Protein 8HQV (pdb70)

Foldseek 3Di:
DFDKDFQDWDWDAFFQEWEADQPAQWMWTWHQQQKIWIANSNVRDTLDIDSRDRGGFNEWYDPVVVQWMWIFGQVQWIWIARSVPRDTPDIDRDGPGGWAYKDAQPPAQWIWIWFQVQWIWIFGVVVVRDTPDIAHDGDGGFQYKAAQNVDRLKIWTWGQSQWIFIPGPPDHYGPDIARRPQNRTWNEKEAQNDDPAQWMWTFFQSQWIWIARVVVSDTPDIAHDGDGGWQYWYQANPDQWIWTFFQSQWIWIAGNPVSHTDDIGNPPQGGWHYKYFNNVCVLRWIKTTGRTTITIMRRD/DDPDPPD

Organism: Saccharomyces cerevisiae (strain ATCC 204508 / S288c) (NCBI:txid559292)

Structure (mmCIF, N/CA/C/O backbone):
data_8HQV
#
_entry.id   8HQV
#
_cell.length_a   74.930
_cell.length_b   51.273
_cell.length_c   85.256
_cell.angle_alpha   90.00
_cell.angle_beta   101.61
_cell.angle_gamma   90.00
#
_symmetry.space_group_name_H-M   'C 1 2 1'
#
loop_
_entity.id
_entity.type
_entity.pdbx_description
1 polymer "Coatomer subunit beta'"
2 polymer 'HCoV-OC43 Spike KTSHxx sorting motif'
3 water water
#
loop_
_atom_site.group_PDB
_atom_site.id
_atom_site.type_symbol
_atom_site.label_atom_id
_atom_site.label_alt_id
_atom_site.label_comp_id
_atom_site.label_asym_id
_atom_site.label_entity_id
_atom_site.label_seq_id
_atom_site.pdbx_PDB_ins_code
_atom_site.Cartn_x
_atom_site.Cartn_y
_atom_site.Cartn_z
_atom_site.occupancy
_atom_site.B_iso_or_equiv
_atom_site.auth_seq_id
_atom_site.auth_comp_id
_atom_site.auth_asym_id
_atom_site.auth_atom_id
_atom_site.pdbx_PDB_model_num
ATOM 1 N N . LYS A 1 2 ? 11.457 20.812 18.575 1.00 54.33 2 LYS A N 1
ATOM 2 C CA . LYS A 1 2 ? 11.819 19.403 18.636 1.00 48.57 2 LYS A CA 1
ATOM 3 C C . LYS A 1 2 ? 10.773 18.554 17.920 1.00 52.36 2 LYS A C 1
ATOM 4 O O . LYS A 1 2 ? 11.032 18.044 16.831 1.00 54.39 2 LYS A O 1
ATOM 6 N N . LEU A 1 3 ? 9.589 18.423 18.518 1.00 51.85 3 LEU A N 1
ATOM 7 C CA . LEU A 1 3 ? 8.551 17.575 17.942 1.00 50.30 3 LEU A CA 1
ATOM 8 C C . LEU A 1 3 ? 8.096 18.132 16.599 1.00 47.79 3 LEU A C 1
ATOM 9 O O . LEU A 1 3 ? 7.529 19.228 16.528 1.00 48.71 3 LEU A O 1
ATOM 14 N N . ASP A 1 4 ? 8.343 17.364 15.531 1.00 43.13 4 ASP A N 1
ATOM 15 C CA . ASP A 1 4 ? 8.116 17.815 14.156 1.00 37.82 4 ASP A CA 1
ATOM 16 C C . ASP A 1 4 ? 7.813 16.544 13.355 1.00 38.55 4 ASP A C 1
ATOM 17 O O . ASP A 1 4 ? 8.682 15.942 12.728 1.00 39.22 4 ASP A O 1
ATOM 22 N N . ILE A 1 5 ? 6.558 16.115 13.406 1.00 38.43 5 ILE A N 1
ATOM 23 C CA . ILE A 1 5 ? 6.195 14.786 12.918 1.00 38.27 5 ILE A CA 1
ATOM 24 C C . ILE A 1 5 ? 6.042 14.810 11.403 1.00 38.58 5 ILE A C 1
ATOM 25 O O . ILE A 1 5 ? 5.310 15.639 10.852 1.00 38.89 5 ILE A O 1
ATOM 30 N N . LYS A 1 6 ? 6.697 13.869 10.726 1.00 38.36 6 LYS A N 1
ATOM 31 C CA . LYS A 1 6 ? 6.592 13.735 9.278 1.00 37.92 6 LYS A CA 1
ATOM 32 C C . LYS A 1 6 ? 6.251 12.296 8.909 1.00 35.52 6 LYS A C 1
ATOM 33 O O . LYS A 1 6 ? 6.742 11.350 9.531 1.00 35.52 6 LYS A O 1
ATOM 39 N N . LYS A 1 7 ? 5.418 12.134 7.877 1.00 32.73 7 LYS A N 1
ATOM 40 C CA . LYS A 1 7 ? 4.895 10.826 7.480 1.00 29.72 7 LYS A CA 1
ATOM 41 C C . LYS A 1 7 ? 5.882 10.197 6.477 1.00 29.74 7 LYS A C 1
ATOM 42 O O . LYS A 1 7 ? 5.862 10.504 5.283 1.00 30.74 7 LYS A O 1
ATOM 44 N N . THR A 1 8 ? 6.777 9.324 6.974 1.00 28.16 8 THR A N 1
ATOM 45 C CA . THR A 1 8 ? 7.842 8.731 6.155 1.00 26.67 8 THR A CA 1
ATOM 46 C C . THR A 1 8 ? 7.281 7.786 5.098 1.00 25.65 8 THR A C 1
ATOM 47 O O . THR A 1 8 ? 7.671 7.844 3.914 1.00 25.84 8 THR A O 1
ATOM 51 N N . PHE A 1 9 ? 6.392 6.880 5.506 1.00 24.24 9 PHE A N 1
ATOM 52 C CA . PHE A 1 9 ? 5.821 5.903 4.580 1.00 23.05 9 PHE A CA 1
ATOM 53 C C . PHE A 1 9 ? 4.588 5.330 5.242 1.00 22.68 9 PHE A C 1
ATOM 54 O O . PHE A 1 9 ? 4.697 4.779 6.341 1.00 22.41 9 PHE A O 1
ATOM 62 N N . SER A 1 10 ? 3.433 5.439 4.592 1.00 22.62 10 SER A N 1
ATOM 63 C CA . SER A 1 10 ? 2.261 4.695 5.024 1.00 22.67 10 SER A CA 1
ATOM 64 C C . SER A 1 10 ? 1.728 3.934 3.818 1.00 22.15 10 SER A C 1
ATOM 65 O O . SER A 1 10 ? 1.735 4.455 2.697 1.00 22.35 10 SER A O 1
ATOM 68 N N . ASN A 1 11 ? 1.291 2.701 4.045 1.00 21.65 11 ASN A N 1
ATOM 69 C CA . ASN A 1 11 ? 0.712 1.871 2.995 1.00 21.25 11 ASN A CA 1
ATOM 70 C C . ASN A 1 11 ? -0.527 1.189 3.557 1.00 21.00 11 ASN A C 1
ATOM 71 O O . ASN A 1 11 ? -0.600 0.884 4.754 1.00 20.60 11 ASN A O 1
ATOM 76 N N . ARG A 1 12 ? -1.501 0.950 2.685 1.00 21.23 12 ARG A N 1
ATOM 77 C CA . ARG A 1 12 ? -2.697 0.213 3.058 1.00 21.91 12 ARG A CA 1
ATOM 78 C C . ARG A 1 12 ? -2.441 -1.278 2.963 1.00 20.53 12 ARG A C 1
ATOM 79 O O . ARG A 1 12 ? -1.686 -1.745 2.106 1.00 20.46 12 ARG A O 1
ATOM 87 N N . SER A 1 13 ? -3.042 -2.024 3.885 1.00 19.42 13 SER A N 1
ATOM 88 C CA . SER A 1 13 ? -2.981 -3.473 3.885 1.00 18.67 13 SER A CA 1
ATOM 89 C C . SER A 1 13 ? -4.135 -3.967 4.752 1.00 18.44 13 SER A C 1
ATOM 90 O O . SER A 1 13 ? -4.848 -3.188 5.380 1.00 18.70 13 SER A O 1
ATOM 93 N N . ASP A 1 14 ? -4.303 -5.274 4.782 1.00 18.43 14 ASP A N 1
ATOM 94 C CA . ASP A 1 14 ? -5.174 -5.876 5.791 1.00 18.36 14 ASP A CA 1
ATOM 95 C C . ASP A 1 14 ? -4.629 -5.612 7.202 1.00 17.92 14 ASP A C 1
ATOM 96 O O . ASP A 1 14 ? -3.505 -5.181 7.398 1.00 18.09 14 ASP A O 1
ATOM 101 N N . ARG A 1 15 ? -5.457 -5.896 8.191 1.00 17.64 15 ARG A N 1
ATOM 102 C CA . ARG A 1 15 ? -5.190 -5.421 9.558 1.00 17.13 15 ARG A CA 1
ATOM 103 C C . ARG A 1 15 ? -3.814 -5.847 10.066 1.00 17.11 15 ARG A C 1
ATOM 104 O O . ARG A 1 15 ? -3.496 -7.038 10.084 1.00 17.48 15 ARG A O 1
ATOM 112 N N . VAL A 1 16 ? -3.021 -4.875 10.525 1.00 16.75 16 VAL A N 1
ATOM 113 C CA . VAL A 1 16 ? -1.662 -5.112 11.026 1.00 16.54 16 VAL A CA 1
ATOM 114 C C . VAL A 1 16 ? -1.708 -5.359 12.530 1.00 16.78 16 VAL A C 1
ATOM 115 O O . VAL A 1 16 ? -1.997 -4.439 13.301 1.00 17.02 16 VAL A O 1
ATOM 119 N N . LYS A 1 17 ? -1.432 -6.599 12.931 1.00 16.46 17 LYS A N 1
ATOM 120 C CA . LYS A 1 17 ? -1.446 -6.956 14.345 1.00 16.43 17 LYS A CA 1
ATOM 121 C C . LYS A 1 17 ? -0.089 -6.856 15.023 1.00 16.21 17 LYS A C 1
ATOM 122 O O . LYS A 1 17 ? -0.041 -6.628 16.246 1.00 16.54 17 LYS A O 1
ATOM 128 N N . GLY A 1 18 ? 0.995 -7.046 14.274 1.00 16.33 18 GLY A N 1
ATOM 129 C CA . GLY A 1 18 ? 2.329 -6.983 14.833 1.00 16.50 18 GLY A CA 1
ATOM 130 C C . GLY A 1 18 ? 3.207 -6.140 13.938 1.00 16.73 18 GLY A C 1
ATOM 131 O O . GLY A 1 18 ? 2.977 -6.037 12.737 1.00 16.76 18 GLY A O 1
ATOM 132 N N . ILE A 1 19 ? 4.219 -5.522 14.540 1.00 16.95 19 ILE A N 1
ATOM 133 C CA . ILE A 1 19 ? 5.090 -4.613 13.809 1.00 16.89 19 ILE A CA 1
ATOM 134 C C . ILE A 1 19 ? 6.424 -4.545 14.536 1.00 17.44 19 ILE A C 1
ATOM 135 O O . ILE A 1 19 ? 6.480 -4.686 15.762 1.00 18.00 19 ILE A O 1
ATOM 140 N N . ASP A 1 20 ? 7.514 -4.386 13.776 1.00 17.28 20 ASP A N 1
ATOM 141 C CA . ASP A 1 20 ? 8.855 -4.354 14.360 1.00 17.30 20 ASP A CA 1
ATOM 142 C C . ASP A 1 20 ? 9.819 -3.700 13.379 1.00 17.82 20 ASP A C 1
ATOM 143 O O . ASP A 1 20 ? 9.681 -3.878 12.177 1.00 18.00 20 ASP A O 1
ATOM 148 N N . PHE A 1 21 ? 10.788 -2.940 13.900 1.00 18.25 21 PHE A N 1
ATOM 149 C CA . PHE A 1 21 ? 11.894 -2.378 13.116 1.00 18.57 21 PHE A CA 1
ATOM 150 C C . PHE A 1 21 ? 13.110 -3.304 13.127 1.00 18.84 21 PHE A C 1
ATOM 151 O O . PHE A 1 21 ? 13.487 -3.865 14.174 1.00 18.74 21 PHE A O 1
ATOM 159 N N . HIS A 1 22 ? 13.780 -3.401 11.967 1.00 19.25 22 HIS A N 1
ATOM 160 C CA . HIS A 1 22 ? 15.106 -3.985 11.914 1.00 19.97 22 HIS A CA 1
ATOM 161 C C . HIS A 1 22 ? 16.109 -2.978 12.485 1.00 20.73 22 HIS A C 1
ATOM 162 O O . HIS A 1 22 ? 15.998 -1.775 12.214 1.00 20.66 22 HIS A O 1
ATOM 169 N N . PRO A 1 23 ? 17.099 -3.424 13.278 1.00 21.60 23 PRO A N 1
ATOM 170 C CA . PRO A 1 23 ? 18.007 -2.456 13.926 1.00 22.14 23 PRO A CA 1
ATOM 171 C C . PRO A 1 23 ? 19.039 -1.805 13.018 1.00 23.34 23 PRO A C 1
ATOM 172 O O . PRO A 1 23 ? 19.525 -0.722 13.376 1.00 24.15 23 PRO A O 1
ATOM 176 N N . 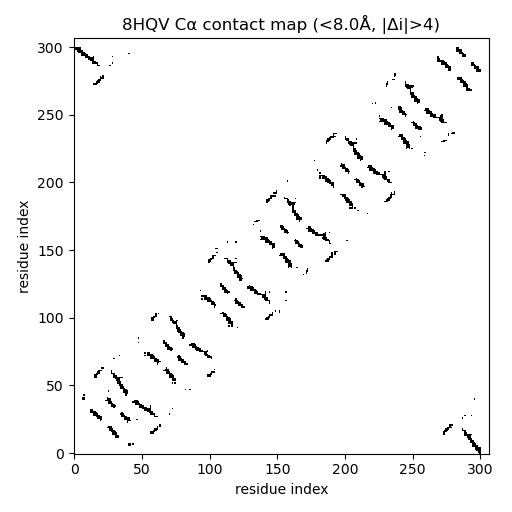THR A 1 24 ? 19.397 -2.402 11.869 1.00 23.61 24 THR A N 1
ATOM 177 C CA . THR A 1 24 ? 20.467 -1.851 11.035 1.00 24.04 24 THR A CA 1
ATOM 178 C C . THR A 1 24 ? 20.082 -1.688 9.573 1.00 24.32 24 THR A C 1
ATOM 179 O O . THR A 1 24 ? 20.822 -1.035 8.816 1.00 25.22 24 THR A O 1
ATOM 183 N N . GLU A 1 25 ? 18.994 -2.269 9.148 1.00 23.71 25 GLU A N 1
ATOM 184 C CA . GLU A 1 25 ? 18.461 -2.016 7.818 1.00 23.17 25 GLU A CA 1
ATOM 185 C C . GLU A 1 25 ? 17.209 -1.160 7.952 1.00 22.17 25 GLU A C 1
ATOM 186 O O . GLU A 1 25 ? 16.505 -1.249 8.956 1.00 21.72 25 GLU A O 1
ATOM 192 N N . PRO A 1 26 ? 16.890 -0.324 6.953 1.00 21.31 26 PRO A N 1
ATOM 193 C CA . PRO A 1 26 ? 15.714 0.553 7.064 1.00 20.97 26 PRO A CA 1
ATOM 194 C C . PRO A 1 26 ? 14.432 -0.201 6.729 1.00 20.42 26 PRO A C 1
ATOM 195 O O . PRO A 1 26 ? 13.725 0.099 5.749 1.00 20.94 26 PRO A O 1
ATOM 199 N N . TRP A 1 27 ? 14.146 -1.224 7.529 1.00 19.60 27 TRP A N 1
ATOM 200 C CA . TRP A 1 27 ? 13.059 -2.156 7.271 1.00 18.83 27 TRP A CA 1
ATOM 201 C C . TRP A 1 27 ? 12.067 -2.185 8.428 1.00 18.26 27 TRP A C 1
ATOM 202 O O . TRP A 1 27 ? 12.444 -2.074 9.608 1.00 17.78 27 TRP A O 1
ATOM 213 N N . VAL A 1 28 ? 10.797 -2.384 8.094 1.00 18.43 28 VAL A N 1
ATOM 214 C CA . VAL A 1 28 ? 9.757 -2.669 9.066 1.00 18.23 28 VAL A CA 1
ATOM 215 C C . VAL A 1 28 ? 9.066 -3.967 8.649 1.00 17.61 28 VAL A C 1
ATOM 216 O O . VAL A 1 28 ? 8.852 -4.204 7.443 1.00 17.44 28 VAL A O 1
ATOM 220 N N . LEU A 1 29 ? 8.796 -4.832 9.640 1.00 17.28 29 LEU A N 1
ATOM 221 C CA . LEU A 1 29 ? 8.030 -6.054 9.476 1.00 16.74 29 LEU A CA 1
ATOM 222 C C . LEU A 1 29 ? 6.621 -5.774 9.958 1.00 16.99 29 LEU A C 1
ATOM 223 O O . LEU A 1 29 ? 6.454 -5.189 11.031 1.00 17.19 29 LEU A O 1
ATOM 228 N N . THR A 1 30 ? 5.625 -6.173 9.167 1.00 16.66 30 THR A N 1
ATOM 229 C CA . THR A 1 30 ? 4.235 -6.185 9.611 1.00 16.87 30 THR A CA 1
ATOM 230 C C . THR A 1 30 ? 3.690 -7.607 9.555 1.00 16.88 30 THR A C 1
ATOM 231 O O . THR A 1 30 ? 4.035 -8.389 8.648 1.00 17.08 30 THR A O 1
ATOM 235 N N . THR A 1 31 ? 2.856 -7.961 10.529 1.00 17.18 31 THR A N 1
ATOM 236 C CA . THR A 1 31 ? 2.203 -9.271 10.527 1.00 17.06 31 THR A CA 1
ATOM 237 C C . THR A 1 31 ? 0.706 -9.029 10.512 1.00 16.79 31 THR A C 1
ATOM 238 O O . THR A 1 31 ? 0.210 -8.196 11.282 1.00 16.57 31 THR A O 1
ATOM 242 N N . LEU A 1 32 ? 0.008 -9.627 9.538 1.00 17.06 32 LEU A N 1
ATOM 243 C CA . LEU A 1 32 ? -1.381 -9.265 9.306 1.00 17.12 32 LEU A CA 1
ATOM 244 C C . LEU A 1 32 ? -2.392 -10.305 9.771 1.00 17.30 32 LEU A C 1
ATOM 245 O O . LEU A 1 32 ? -2.120 -11.502 9.898 1.00 17.54 32 LEU A O 1
ATOM 250 N N . TYR A 1 33 ? -3.612 -9.810 9.963 1.00 17.92 33 TYR A N 1
ATOM 251 C CA . TYR A 1 33 ? -4.738 -10.650 10.350 1.00 18.28 33 TYR A CA 1
ATOM 252 C C . TYR A 1 33 ? -5.086 -11.671 9.280 1.00 18.75 33 TYR A C 1
ATOM 253 O O . TYR A 1 33 ? -5.709 -12.700 9.591 1.00 19.14 33 TYR A O 1
ATOM 262 N N . SER A 1 34 ? -4.680 -11.418 8.037 1.00 18.63 34 SER A N 1
ATOM 263 C CA . SER A 1 34 ? -4.937 -12.311 6.921 1.00 18.39 34 SER A CA 1
ATOM 264 C C . SER A 1 34 ? -3.975 -13.485 6.847 1.00 18.28 34 SER A C 1
ATOM 265 O O . SER A 1 34 ? -4.133 -14.342 5.982 1.00 18.53 34 SER A O 1
ATOM 268 N N . GLY A 1 35 ? -2.958 -13.555 7.710 1.00 18.09 35 GLY A N 1
ATOM 269 C CA . GLY A 1 35 ? -1.975 -14.603 7.585 1.00 19.00 35 GLY A CA 1
ATOM 270 C C . GLY A 1 35 ? -0.739 -14.219 6.813 1.00 20.20 35 GLY A C 1
ATOM 271 O O . GLY A 1 35 ? 0.193 -15.017 6.759 1.00 19.53 35 GLY A O 1
ATOM 272 N N . ARG A 1 36 ? -0.718 -13.033 6.214 1.00 22.56 36 ARG A N 1
ATOM 273 C CA . ARG A 1 36 ? 0.414 -12.553 5.440 1.00 24.12 36 ARG A CA 1
ATOM 274 C C . ARG A 1 36 ? 1.322 -11.748 6.361 1.00 21.84 36 ARG A C 1
ATOM 275 O O . ARG A 1 36 ? 0.859 -11.115 7.308 1.00 21.43 36 ARG A O 1
ATOM 283 N N . VAL A 1 37 ? 2.618 -11.769 6.072 1.00 20.16 37 VAL A N 1
ATOM 284 C CA . VAL A 1 37 ? 3.569 -10.865 6.697 1.00 18.94 37 VAL A CA 1
ATOM 285 C C . VAL A 1 37 ? 4.336 -10.150 5.598 1.00 18.57 37 VAL A C 1
ATOM 286 O O . VAL A 1 37 ? 4.603 -10.723 4.538 1.00 18.80 37 VAL A O 1
ATOM 290 N N . GLU A 1 38 ? 4.719 -8.902 5.868 1.00 18.23 38 GLU A N 1
ATOM 291 C CA . GLU A 1 38 ? 5.426 -8.060 4.909 1.00 17.84 38 GLU A CA 1
ATOM 292 C C . GLU A 1 38 ? 6.657 -7.426 5.540 1.00 17.39 38 GLU A C 1
ATOM 293 O O . GLU A 1 38 ? 6.616 -6.972 6.689 1.00 17.42 38 GLU A O 1
ATOM 299 N N . ILE A 1 39 ? 7.771 -7.414 4.810 1.00 17.19 39 ILE A N 1
ATOM 300 C CA . ILE A 1 39 ? 8.971 -6.683 5.208 1.00 17.27 39 ILE A CA 1
ATOM 301 C C . ILE A 1 39 ? 9.165 -5.571 4.196 1.00 17.11 39 ILE A C 1
ATOM 302 O O . ILE A 1 39 ? 9.367 -5.848 3.011 1.00 17.34 39 ILE A O 1
ATOM 307 N N . TRP A 1 40 ? 9.045 -4.324 4.625 1.00 17.40 40 TRP A N 1
ATOM 308 C CA . TRP A 1 40 ? 9.160 -3.159 3.754 1.00 17.74 40 TRP A CA 1
ATOM 309 C C . TRP A 1 40 ? 10.453 -2.420 4.033 1.00 18.78 40 TRP A C 1
ATOM 310 O O . TRP A 1 40 ? 10.779 -2.177 5.200 1.00 19.00 40 TRP A O 1
ATOM 321 N N . ASN A 1 41 ? 11.174 -2.048 2.978 1.00 19.61 41 ASN A N 1
ATOM 322 C CA . ASN A 1 41 ? 12.133 -0.968 3.099 1.00 20.15 41 ASN A CA 1
ATOM 323 C C . ASN A 1 41 ? 11.351 0.345 3.093 1.00 20.31 41 ASN A C 1
ATOM 324 O O . ASN A 1 41 ? 10.771 0.715 2.064 1.00 20.37 41 ASN A O 1
ATOM 329 N N . TYR A 1 42 ? 11.301 1.043 4.257 1.00 20.61 42 TYR A N 1
ATOM 330 C CA . TYR A 1 42 ? 10.487 2.254 4.341 1.00 21.11 42 TYR A CA 1
ATOM 331 C C . TYR A 1 42 ? 11.171 3.490 3.769 1.00 22.41 42 TYR A C 1
ATOM 332 O O . TYR A 1 42 ? 10.520 4.539 3.687 1.00 23.04 42 TYR A O 1
ATOM 341 N N . GLU A 1 43 ? 12.453 3.405 3.407 1.00 23.38 43 GLU A N 1
ATOM 342 C CA . GLU A 1 43 ? 13.124 4.507 2.729 1.00 24.77 43 GLU A CA 1
ATOM 343 C C . GLU A 1 43 ? 12.860 4.463 1.228 1.00 24.01 43 GLU A C 1
ATOM 344 O O . GLU A 1 43 ? 12.576 5.500 0.613 1.00 24.30 43 GLU A O 1
ATOM 350 N N . THR A 1 44 ? 12.935 3.273 0.628 1.00 23.31 44 THR A N 1
ATOM 351 C CA . THR A 1 44 ? 12.651 3.123 -0.801 1.00 22.67 44 THR A CA 1
ATOM 352 C C . THR A 1 44 ? 11.201 2.786 -1.099 1.00 22.35 44 THR A C 1
ATOM 353 O O . THR A 1 44 ? 10.798 2.887 -2.266 1.00 22.46 44 THR A O 1
ATOM 357 N N . GLN A 1 45 ? 10.431 2.339 -0.104 1.00 21.96 45 GLN A N 1
ATOM 358 C CA . GLN A 1 45 ? 9.016 1.990 -0.287 1.00 21.98 45 GLN A CA 1
ATOM 359 C C . GLN A 1 45 ? 8.824 0.807 -1.231 1.00 21.20 45 GLN A C 1
ATOM 360 O O . GLN A 1 45 ? 7.910 0.785 -2.075 1.00 21.04 45 GLN A O 1
ATOM 366 N N . VAL A 1 46 ? 9.702 -0.191 -1.082 1.00 20.95 46 VAL A N 1
ATOM 367 C CA . VAL A 1 46 ? 9.680 -1.447 -1.827 1.00 20.89 46 VAL A CA 1
ATOM 368 C C . VAL A 1 46 ? 9.771 -2.596 -0.835 1.00 20.50 46 VAL A C 1
ATOM 369 O O . VAL A 1 46 ? 10.523 -2.521 0.152 1.00 20.43 46 VAL A O 1
ATOM 373 N N . GLU A 1 47 ? 9.035 -3.674 -1.102 1.00 20.46 47 GLU A N 1
ATOM 374 C CA . GLU A 1 47 ? 9.065 -4.847 -0.234 1.00 20.62 47 GLU A CA 1
ATOM 375 C C . GLU A 1 47 ? 10.384 -5.609 -0.369 1.00 20.82 47 GLU A C 1
ATOM 376 O O . GLU A 1 47 ? 10.850 -5.907 -1.483 1.00 20.85 47 GLU A O 1
ATOM 378 N N . VAL A 1 48 ? 11.010 -5.879 0.776 1.00 21.27 48 VAL A N 1
ATOM 379 C CA . VAL A 1 48 ? 12.159 -6.772 0.827 1.00 22.02 48 VAL A CA 1
ATOM 380 C C . VAL A 1 48 ? 11.732 -8.217 0.604 1.00 22.73 48 VAL A C 1
ATOM 381 O O . VAL A 1 48 ? 12.355 -8.953 -0.167 1.00 22.70 48 VAL A O 1
ATOM 385 N N . ARG A 1 49 ? 10.662 -8.644 1.270 1.00 23.35 49 ARG A N 1
ATOM 386 C CA . ARG A 1 49 ? 10.161 -10.007 1.212 1.00 24.61 49 ARG A CA 1
ATOM 387 C C . ARG A 1 49 ? 8.777 -9.999 1.838 1.00 23.82 49 ARG A C 1
ATOM 388 O O . ARG A 1 49 ? 8.541 -9.248 2.781 1.00 23.63 49 ARG A O 1
ATOM 396 N N . SER A 1 50 ? 7.878 -10.823 1.307 1.00 23.26 50 SER A N 1
ATOM 397 C CA . SER A 1 50 ? 6.557 -11.028 1.877 1.00 23.06 50 SER A CA 1
ATOM 398 C C . SER A 1 50 ? 6.175 -12.497 1.746 1.00 21.47 50 SER A C 1
ATOM 399 O O . SER A 1 50 ? 6.629 -13.196 0.839 1.00 21.76 50 SER A O 1
ATOM 402 N N . ILE A 1 51 ? 5.360 -12.976 2.686 1.00 20.15 51 ILE A N 1
ATOM 403 C CA . ILE A 1 51 ? 5.087 -14.402 2.822 1.00 19.58 51 ILE A CA 1
ATOM 404 C C . ILE A 1 51 ? 3.636 -14.574 3.229 1.00 19.21 51 ILE A C 1
ATOM 405 O O . ILE A 1 51 ? 3.191 -13.932 4.183 1.00 19.14 51 ILE A O 1
ATOM 410 N N . GLN A 1 52 ? 2.893 -15.422 2.501 1.00 19.25 52 GLN A N 1
ATOM 411 C CA . GLN A 1 52 ? 1.595 -15.907 2.985 1.00 18.96 52 GLN A CA 1
ATOM 412 C C . GLN A 1 52 ? 1.905 -17.043 3.961 1.00 19.57 52 GLN A C 1
ATOM 413 O O . GLN A 1 52 ? 2.135 -18.190 3.577 1.00 20.23 52 GLN A O 1
ATOM 419 N N . VAL A 1 53 ? 1.983 -16.705 5.259 1.00 19.59 53 VAL A N 1
ATOM 420 C CA . VAL A 1 53 ? 2.479 -17.675 6.234 1.00 19.73 53 VAL A CA 1
ATOM 421 C C . VAL A 1 53 ? 1.424 -18.727 6.544 1.00 19.87 53 VAL A C 1
ATOM 422 O O . VAL A 1 53 ? 1.749 -19.906 6.758 1.00 20.13 53 VAL A O 1
ATOM 426 N N . THR A 1 54 ? 0.154 -18.319 6.603 1.00 19.92 54 THR A N 1
ATOM 427 C CA . THR A 1 54 ? -0.935 -19.146 7.098 1.00 20.27 54 THR A CA 1
ATOM 428 C C . THR A 1 54 ? -2.208 -18.452 6.633 1.00 20.61 54 THR A C 1
ATOM 429 O O . THR A 1 54 ? -2.144 -17.365 6.044 1.00 20.89 54 THR A O 1
ATOM 433 N N . GLU A 1 55 ? -3.361 -19.075 6.871 1.00 20.84 55 GLU A N 1
ATOM 434 C CA . GLU A 1 55 ? -4.626 -18.400 6.623 1.00 21.41 55 GLU A CA 1
ATOM 435 C C . GLU A 1 55 ? -5.220 -17.758 7.862 1.00 21.48 55 GLU A C 1
ATOM 436 O O . GLU A 1 55 ? -6.261 -17.089 7.764 1.00 21.94 55 GLU A O 1
ATOM 438 N N . THR A 1 56 ? -4.577 -17.915 9.002 1.00 20.97 56 THR A N 1
ATOM 439 C CA . THR A 1 56 ? -5.029 -17.429 10.296 1.00 20.58 56 THR A CA 1
ATOM 440 C C . THR A 1 56 ? -4.297 -16.144 10.654 1.00 19.65 56 THR A C 1
ATOM 441 O O . THR A 1 56 ? -3.227 -15.859 10.104 1.00 19.43 56 THR A O 1
ATOM 445 N N . PRO A 1 57 ? -4.815 -15.360 11.611 1.00 19.22 57 PRO A N 1
ATOM 446 C CA . PRO A 1 57 ? -4.117 -14.121 11.987 1.00 18.95 57 PRO A CA 1
ATOM 447 C C . PRO A 1 57 ? -2.715 -14.398 12.507 1.00 18.79 57 PRO A C 1
ATOM 448 O O . PRO A 1 57 ? -2.491 -15.335 13.280 1.00 18.84 57 PRO A O 1
ATOM 452 N N . VAL A 1 58 ? -1.769 -13.560 12.092 1.00 18.32 58 VAL A N 1
ATOM 453 C CA . VAL A 1 58 ? -0.420 -13.600 12.649 1.00 18.08 58 VAL A CA 1
ATOM 454 C C . VAL A 1 58 ? -0.335 -12.402 13.593 1.00 17.80 58 VAL A C 1
ATOM 455 O O . VAL A 1 58 ? -0.128 -11.253 13.150 1.00 17.83 58 VAL A O 1
ATOM 459 N N . ARG A 1 59 ? -0.497 -12.647 14.905 1.00 17.81 59 ARG A N 1
ATOM 460 C CA . ARG A 1 59 ? -0.610 -11.545 15.851 1.00 17.76 59 ARG A CA 1
ATOM 461 C C . ARG A 1 59 ? 0.727 -11.008 16.330 1.00 17.13 59 ARG A C 1
ATOM 462 O O . ARG A 1 59 ? 0.772 -9.889 16.866 1.00 17.16 59 ARG A O 1
ATOM 470 N N . ALA A 1 60 ? 1.806 -11.755 16.160 1.00 16.87 60 ALA A N 1
ATOM 471 C CA . ALA A 1 60 ? 3.083 -11.366 16.728 1.00 16.79 60 ALA A CA 1
ATOM 472 C C . ALA A 1 60 ? 4.195 -11.619 15.735 1.00 16.77 60 ALA A C 1
ATOM 473 O O . ALA A 1 60 ? 4.202 -12.647 15.052 1.00 17.11 60 ALA A O 1
ATOM 475 N N . GLY A 1 61 ? 5.144 -10.684 15.668 1.00 16.78 61 GLY A N 1
ATOM 476 C CA . GLY A 1 61 ? 6.313 -10.911 14.855 1.00 17.26 61 GLY A CA 1
ATOM 477 C C . GLY A 1 61 ? 7.466 -10.025 15.247 1.00 17.35 61 GLY A C 1
ATOM 478 O O . GLY A 1 61 ? 7.267 -8.839 15.551 1.00 18.15 61 GLY A O 1
ATOM 479 N N . LYS A 1 62 ? 8.673 -10.571 15.201 1.00 17.22 62 LYS A N 1
ATOM 480 C CA . LYS A 1 62 ? 9.859 -9.814 15.558 1.00 17.26 62 LYS A CA 1
ATOM 481 C C . LYS A 1 62 ? 10.990 -10.183 14.621 1.00 17.52 62 LYS A C 1
ATOM 482 O O . LYS A 1 62 ? 11.109 -11.330 14.182 1.00 17.78 62 LYS A O 1
ATOM 488 N N . PHE A 1 63 ? 11.869 -9.221 14.384 1.00 17.65 63 PHE A N 1
ATOM 489 C CA . PHE A 1 63 ? 13.166 -9.576 13.832 1.00 18.16 63 PHE A CA 1
ATOM 490 C C . PHE A 1 63 ? 14.052 -10.239 14.885 1.00 18.62 63 PHE A C 1
ATOM 491 O O . PHE A 1 63 ? 14.028 -9.876 16.065 1.00 19.46 63 PHE A O 1
ATOM 499 N N . ILE A 1 64 ? 14.881 -11.188 14.432 1.00 19.12 64 ILE A N 1
ATOM 500 C CA . ILE A 1 64 ? 16.047 -11.620 15.207 1.00 19.28 64 ILE A CA 1
ATOM 501 C C . ILE A 1 64 ? 17.241 -11.302 14.320 1.00 19.80 64 ILE A C 1
ATOM 502 O O . ILE A 1 64 ? 17.732 -12.164 13.591 1.00 19.32 64 ILE A O 1
ATOM 507 N N . ALA A 1 65 ? 17.705 -10.043 14.366 1.00 20.84 65 ALA A N 1
ATOM 508 C CA . ALA A 1 65 ? 18.656 -9.584 13.347 1.00 21.61 65 ALA A CA 1
ATOM 509 C C . ALA A 1 65 ? 19.974 -10.342 13.414 1.00 22.31 65 ALA A C 1
ATOM 510 O O . ALA A 1 65 ? 20.603 -10.608 12.373 1.00 22.71 65 ALA A O 1
ATOM 512 N N . ARG A 1 66 ? 20.403 -10.725 14.624 1.00 22.71 66 ARG A N 1
ATOM 513 C CA . ARG A 1 66 ? 21.694 -11.397 14.730 1.00 23.11 66 ARG A CA 1
ATOM 514 C C . ARG A 1 66 ? 21.676 -12.788 14.122 1.00 23.92 66 ARG A C 1
ATOM 515 O O . ARG A 1 66 ? 22.747 -13.373 13.942 1.00 24.91 66 ARG A O 1
ATOM 523 N N . LYS A 1 67 ? 20.501 -13.332 13.800 1.00 23.85 67 LYS A N 1
ATOM 524 C CA . LYS A 1 67 ? 20.404 -14.587 13.071 1.00 23.70 67 LYS A CA 1
ATOM 525 C C . LYS A 1 67 ? 19.830 -14.401 11.671 1.00 23.22 67 LYS A C 1
ATOM 526 O O . LYS A 1 67 ? 19.633 -15.390 10.972 1.00 23.51 67 LYS A O 1
ATOM 532 N N . ASN A 1 68 ? 19.562 -13.164 11.246 1.00 22.69 68 ASN A N 1
ATOM 533 C CA . ASN A 1 68 ? 18.933 -12.896 9.942 1.00 22.46 68 ASN A CA 1
ATOM 534 C C . ASN A 1 68 ? 17.550 -13.527 9.809 1.00 21.71 68 ASN A C 1
ATOM 535 O O . ASN A 1 68 ? 17.155 -13.943 8.706 1.00 21.73 68 ASN A O 1
ATOM 540 N N . TRP A 1 69 ? 16.810 -13.586 10.915 1.00 20.92 69 TRP A N 1
ATOM 541 C CA . TRP A 1 69 ? 15.496 -14.207 10.944 1.00 20.54 69 TRP A CA 1
ATOM 542 C C . TRP A 1 69 ? 14.389 -13.199 11.242 1.00 19.52 69 TRP A C 1
ATOM 543 O O . TRP A 1 69 ? 14.607 -12.134 11.836 1.00 19.53 69 TRP A O 1
ATOM 554 N N . ILE A 1 70 ? 13.169 -13.590 10.873 1.00 18.96 70 ILE A N 1
ATOM 555 C CA . ILE A 1 70 ? 11.958 -13.112 11.534 1.00 18.31 70 ILE A CA 1
ATOM 556 C C . ILE A 1 70 ? 11.320 -14.296 12.239 1.00 18.11 70 ILE A C 1
ATOM 557 O O . ILE A 1 70 ? 11.411 -15.433 11.777 1.00 18.36 70 ILE A O 1
ATOM 562 N N . ILE A 1 71 ? 10.653 -14.028 13.360 1.00 17.60 71 ILE A N 1
ATOM 563 C CA . ILE A 1 71 ? 9.887 -15.058 14.055 1.00 17.35 71 ILE A CA 1
ATOM 564 C C . ILE A 1 71 ? 8.465 -14.554 14.208 1.00 17.33 71 ILE A C 1
ATOM 565 O O . ILE A 1 71 ? 8.242 -13.382 14.552 1.00 17.33 71 ILE A O 1
ATOM 570 N N . VAL A 1 72 ? 7.499 -15.408 13.871 1.00 17.31 72 VAL A N 1
ATOM 571 C CA . VAL A 1 72 ? 6.105 -14.995 13.912 1.00 16.90 72 VAL A CA 1
ATOM 572 C C . VAL A 1 72 ? 5.266 -16.031 14.642 1.00 17.18 72 VAL A C 1
ATOM 573 O O . VAL A 1 72 ? 5.595 -17.221 14.692 1.00 17.13 72 VAL A O 1
ATOM 577 N N . GLY A 1 73 ? 4.143 -15.574 15.177 1.00 17.36 73 GLY A N 1
ATOM 578 C CA . GLY A 1 73 ? 3.227 -16.502 15.817 1.00 17.77 73 GLY A CA 1
ATOM 579 C C . GLY A 1 73 ? 1.792 -16.247 15.413 1.00 18.19 73 GLY A C 1
ATOM 580 O O . GLY A 1 73 ? 1.391 -15.085 15.290 1.00 18.15 73 GLY A O 1
ATOM 581 N N . SER A 1 74 ? 1.006 -17.308 15.251 1.00 19.19 74 SER A N 1
ATOM 582 C CA . SER A 1 74 ? -0.315 -17.170 14.662 1.00 19.73 74 SER A CA 1
ATOM 583 C C . SER A 1 74 ? -1.380 -18.023 15.351 1.00 20.50 74 SER A C 1
ATOM 584 O O . SER A 1 74 ? -1.090 -18.947 16.134 1.00 20.88 74 SER A O 1
ATOM 587 N N . ASP A 1 75 ? -2.638 -17.682 15.051 1.00 20.75 75 ASP A N 1
ATOM 588 C CA . ASP A 1 75 ? -3.796 -18.288 15.705 1.00 20.80 75 ASP A CA 1
ATOM 589 C C . ASP A 1 75 ? -3.954 -19.774 15.399 1.00 21.56 75 ASP A C 1
ATOM 590 O O . ASP A 1 75 ? -4.731 -20.449 16.085 1.00 21.98 75 ASP A O 1
ATOM 595 N N . ASP A 1 76 ? -3.253 -20.296 14.389 1.00 22.02 76 ASP A N 1
ATOM 596 C CA . ASP A 1 76 ? -3.200 -21.730 14.148 1.00 22.61 76 ASP A CA 1
ATOM 597 C C . ASP A 1 76 ? -2.301 -22.454 15.127 1.00 22.99 76 ASP A C 1
ATOM 598 O O . ASP A 1 76 ? -2.032 -23.644 14.915 1.00 23.36 76 ASP A O 1
ATOM 603 N N . PHE A 1 77 ? -1.810 -21.764 16.163 1.00 22.80 77 PHE A N 1
ATOM 604 C CA . PHE A 1 77 ? -1.074 -22.308 17.305 1.00 22.85 77 PHE A CA 1
ATOM 605 C C . PHE A 1 77 ? 0.428 -22.353 17.066 1.00 22.36 77 PHE A C 1
ATOM 606 O O . PHE A 1 77 ? 1.155 -22.838 17.953 1.00 22.15 77 PHE A O 1
ATOM 614 N N . ARG A 1 78 ? 0.931 -21.846 15.945 1.00 22.55 78 ARG A N 1
ATOM 615 C CA . ARG A 1 78 ? 2.278 -22.174 15.508 1.00 23.29 78 ARG A CA 1
ATOM 616 C C . ARG A 1 78 ? 3.206 -20.979 15.578 1.00 22.07 78 ARG A C 1
ATOM 617 O O . ARG A 1 78 ? 2.808 -19.833 15.307 1.00 21.90 78 ARG A O 1
ATOM 625 N N . ILE A 1 79 ? 4.447 -21.262 15.971 1.00 20.95 79 ILE A N 1
ATOM 626 C CA . ILE A 1 79 ? 5.563 -20.347 15.782 1.00 20.07 79 ILE A CA 1
ATOM 627 C C . ILE A 1 79 ? 6.330 -20.778 14.539 1.00 19.92 79 ILE A C 1
ATOM 628 O O . ILE A 1 79 ? 6.630 -21.973 14.358 1.00 20.09 79 ILE A O 1
ATOM 633 N N . ARG A 1 80 ? 6.665 -19.809 13.691 1.00 19.77 80 ARG A N 1
ATOM 634 C CA . ARG A 1 80 ? 7.445 -20.064 12.484 1.00 19.76 80 ARG A CA 1
ATOM 635 C C . ARG A 1 80 ? 8.573 -19.051 12.405 1.00 19.50 80 ARG A C 1
ATOM 636 O O . ARG A 1 80 ? 8.410 -17.888 12.785 1.00 19.77 80 ARG A O 1
ATOM 644 N N . VAL A 1 81 ? 9.723 -19.495 11.932 1.00 19.55 81 VAL A N 1
ATOM 645 C CA . VAL A 1 81 ? 10.897 -18.650 11.799 1.00 19.71 81 VAL A CA 1
ATOM 646 C C . VAL A 1 81 ? 11.355 -18.738 10.364 1.00 19.99 81 VAL A C 1
ATOM 647 O O . VAL A 1 81 ? 11.457 -19.841 9.821 1.00 20.44 81 VAL A O 1
ATOM 651 N N . PHE A 1 82 ? 11.643 -17.588 9.770 1.00 19.80 82 PHE A N 1
ATOM 652 C CA . PHE A 1 82 ? 12.051 -17.502 8.371 1.00 19.66 82 PHE A CA 1
ATOM 653 C C . PHE A 1 82 ? 13.350 -16.729 8.266 1.00 20.03 82 PHE A C 1
ATOM 654 O O . PHE A 1 82 ? 13.550 -15.716 8.949 1.00 19.70 82 PHE A O 1
ATOM 662 N N . ASN A 1 83 ? 14.232 -17.189 7.389 1.00 20.80 83 ASN A N 1
ATOM 663 C CA . ASN A 1 83 ? 15.414 -16.405 7.074 1.00 21.67 83 ASN A CA 1
ATOM 664 C C . ASN A 1 83 ? 14.997 -15.336 6.068 1.00 22.02 83 ASN A C 1
ATOM 665 O O . ASN A 1 83 ? 14.493 -15.665 4.980 1.00 22.29 83 ASN A O 1
ATOM 670 N N . TYR A 1 84 ? 15.181 -14.058 6.429 1.00 22.21 84 TYR A N 1
ATOM 671 C CA . TYR A 1 84 ? 14.670 -13.010 5.546 1.00 22.72 84 TYR A CA 1
ATOM 672 C C . TYR A 1 84 ? 15.531 -12.785 4.303 1.00 24.13 84 TYR A C 1
ATOM 673 O O . TYR A 1 84 ? 15.075 -12.124 3.363 1.00 24.45 84 TYR A O 1
ATOM 682 N N . ASN A 1 85 ? 16.747 -13.319 4.277 1.00 25.43 85 ASN A N 1
ATOM 683 C CA . ASN A 1 85 ? 17.630 -13.203 3.118 1.00 26.87 85 ASN A CA 1
ATOM 684 C C . ASN A 1 85 ? 17.374 -14.299 2.103 1.00 28.48 85 ASN A C 1
ATOM 685 O O . ASN A 1 85 ? 17.517 -14.065 0.897 1.00 28.61 85 ASN A O 1
ATOM 690 N N . THR A 1 86 ? 17.031 -15.507 2.560 1.00 30.21 86 THR A N 1
ATOM 691 C CA . THR A 1 86 ? 16.824 -16.639 1.660 1.00 32.02 86 THR A CA 1
ATOM 692 C C . THR A 1 86 ? 15.372 -17.064 1.543 1.00 33.72 86 THR A C 1
ATOM 693 O O . THR A 1 86 ? 15.034 -17.791 0.598 1.00 33.74 86 THR A O 1
ATOM 697 N N . GLY A 1 87 ? 14.506 -16.619 2.454 1.00 35.36 87 GLY A N 1
ATOM 698 C CA . GLY A 1 87 ? 13.131 -17.065 2.473 1.00 37.11 87 GLY A CA 1
ATOM 699 C C . GLY A 1 87 ? 12.929 -18.405 3.131 1.00 38.85 87 GLY A C 1
ATOM 700 O O . GLY A 1 87 ? 11.780 -18.826 3.312 1.00 39.14 87 GLY A O 1
ATOM 701 N N . GLU A 1 88 ? 14.001 -19.069 3.533 1.00 40.08 88 GLU A N 1
ATOM 702 C CA . GLU A 1 88 ? 13.918 -20.401 4.118 1.00 41.06 88 GLU A CA 1
ATOM 703 C C . GLU A 1 88 ? 13.150 -20.411 5.442 1.00 38.22 88 GLU A C 1
ATOM 704 O O . GLU A 1 88 ? 13.354 -19.553 6.304 1.00 37.75 88 GLU A O 1
ATOM 710 N N . LYS A 1 89 ? 12.261 -21.391 5.589 1.00 35.78 89 LYS A N 1
ATOM 711 C CA . LYS A 1 89 ? 11.537 -21.613 6.833 1.00 33.29 89 LYS A CA 1
ATOM 712 C C . LYS A 1 89 ? 12.409 -22.451 7.760 1.00 32.48 89 LYS A C 1
ATOM 713 O O . LYS A 1 89 ? 12.557 -23.660 7.555 1.00 32.44 89 LYS A O 1
ATOM 719 N N . VAL A 1 90 ? 12.984 -21.796 8.773 1.00 31.71 90 VAL A N 1
ATOM 720 C CA . VAL A 1 90 ? 13.952 -22.415 9.674 1.00 31.11 90 VAL A CA 1
ATOM 721 C C . VAL A 1 90 ? 13.281 -23.451 10.566 1.00 29.62 90 VAL A C 1
ATOM 722 O O . VAL A 1 90 ? 13.824 -24.535 10.793 1.00 29.87 90 VAL A O 1
ATOM 726 N N . VAL A 1 91 ? 12.111 -23.128 11.114 1.00 27.91 91 VAL A N 1
ATOM 727 C CA . VAL A 1 91 ? 11.390 -24.029 12.003 1.00 26.60 91 VAL A CA 1
ATOM 728 C C . VAL A 1 91 ? 9.908 -23.665 11.956 1.00 25.27 91 VAL A C 1
ATOM 729 O O . VAL A 1 91 ? 9.535 -22.531 11.635 1.00 24.75 91 VAL A O 1
ATOM 733 N N . ASP A 1 92 ? 9.060 -24.633 12.314 1.00 24.74 92 ASP A N 1
ATOM 734 C CA . ASP A 1 92 ? 7.605 -24.472 12.276 1.00 24.48 92 ASP A CA 1
ATOM 735 C C . ASP A 1 92 ? 7.074 -25.454 13.310 1.00 24.55 92 ASP A C 1
ATOM 736 O O . ASP A 1 92 ? 7.106 -26.665 13.072 1.00 24.99 92 ASP A O 1
ATOM 741 N N . PHE A 1 93 ? 6.616 -24.954 14.460 1.00 23.98 93 PHE A N 1
ATOM 742 C CA . PHE A 1 93 ? 6.200 -25.861 15.524 1.00 23.88 93 PHE A CA 1
ATOM 743 C C . PHE A 1 93 ? 4.946 -25.350 16.215 1.00 24.23 93 PHE A C 1
ATOM 744 O O . PHE A 1 93 ? 4.705 -24.135 16.278 1.00 24.15 93 PHE A O 1
ATOM 752 N N . GLU A 1 94 ? 4.147 -26.286 16.733 1.00 24.86 94 GLU A N 1
ATOM 753 C CA . GLU A 1 94 ? 3.053 -25.895 17.616 1.00 25.61 94 GLU A CA 1
ATOM 754 C C . GLU A 1 94 ? 3.641 -25.426 18.948 1.00 24.52 94 GLU A C 1
ATOM 755 O O . GLU A 1 94 ? 4.351 -26.182 19.633 1.00 24.87 94 GLU A O 1
ATOM 761 N N . ALA A 1 95 ? 3.381 -24.163 19.303 1.00 23.40 95 ALA A N 1
ATOM 762 C CA . ALA A 1 95 ? 3.884 -23.559 20.537 1.00 22.48 95 ALA A CA 1
ATOM 763 C C . ALA A 1 95 ? 2.884 -23.658 21.681 1.00 22.24 95 ALA A C 1
ATOM 764 O O . ALA A 1 95 ? 3.292 -23.902 22.829 1.00 22.08 95 ALA A O 1
ATOM 766 N N . HIS A 1 96 ? 1.594 -23.450 21.401 1.00 22.33 96 HIS A N 1
ATOM 767 C CA . HIS A 1 96 ? 0.544 -23.402 22.412 1.00 22.45 96 HIS A CA 1
ATOM 768 C C . HIS A 1 96 ? -0.712 -23.995 21.786 1.00 23.56 96 HIS A C 1
ATOM 769 O O . HIS A 1 96 ? -0.871 -23.909 20.574 1.00 24.23 96 HIS A O 1
ATOM 776 N N . PRO A 1 97 ? -1.621 -24.541 22.584 1.00 23.99 97 PRO A N 1
ATOM 777 C CA . PRO A 1 97 ? -2.882 -25.053 21.989 1.00 24.32 97 PRO A CA 1
ATOM 778 C C . PRO A 1 97 ? -3.959 -23.977 21.874 1.00 24.43 97 PRO A C 1
ATOM 779 O O . PRO A 1 97 ? -5.158 -24.246 22.035 1.00 25.00 97 PRO A O 1
ATOM 783 N N . ASP A 1 98 ? -3.547 -22.741 21.616 1.00 23.91 98 ASP A N 1
ATOM 784 C CA . ASP A 1 98 ? -4.458 -21.598 21.606 1.00 23.31 98 ASP A CA 1
ATOM 785 C C . ASP A 1 98 ? -3.703 -20.449 20.961 1.00 22.27 98 ASP A C 1
ATOM 786 O O . ASP A 1 98 ? -2.508 -20.567 20.677 1.00 22.48 98 ASP A O 1
ATOM 791 N N . TYR A 1 99 ? -4.386 -19.318 20.789 1.00 21.42 99 TYR A N 1
ATOM 792 C CA . TYR A 1 99 ? -3.787 -18.168 20.123 1.00 20.69 99 TYR A CA 1
ATOM 793 C C . TYR A 1 99 ? -2.494 -17.718 20.795 1.00 20.03 99 TYR A C 1
ATOM 794 O O . TYR A 1 99 ? -2.357 -17.738 22.030 1.00 19.89 99 TYR A O 1
ATOM 803 N N . ILE A 1 100 ? -1.575 -17.231 19.964 1.00 19.38 100 ILE A N 1
ATOM 804 C CA . ILE A 1 100 ? -0.340 -16.591 20.411 1.00 18.83 100 ILE A CA 1
ATOM 805 C C . ILE A 1 100 ? -0.499 -15.077 20.298 1.00 18.01 100 ILE A C 1
ATOM 806 O O . ILE A 1 100 ? -0.753 -14.550 19.199 1.00 18.62 100 ILE A O 1
ATOM 811 N N . ARG A 1 101 ? -0.367 -14.366 21.424 1.00 17.37 101 ARG A N 1
ATOM 812 C CA . ARG A 1 101 ? -0.596 -12.926 21.418 1.00 17.01 101 ARG A CA 1
ATOM 813 C C . ARG A 1 101 ? 0.667 -12.109 21.249 1.00 16.73 101 ARG A C 1
ATOM 814 O O . ARG A 1 101 ? 0.608 -10.971 20.753 1.00 16.85 101 ARG A O 1
ATOM 822 N N . SER A 1 102 ? 1.806 -12.619 21.711 1.00 16.57 102 SER A N 1
ATOM 823 C CA . SER A 1 102 ? 2.957 -11.735 21.854 1.00 15.96 102 SER A CA 1
ATOM 824 C C . SER A 1 102 ? 4.214 -12.599 21.854 1.00 16.21 102 SER A C 1
ATOM 825 O O . SER A 1 102 ? 4.219 -13.706 22.410 1.00 16.45 102 SER A O 1
ATOM 828 N N . ILE A 1 103 ? 5.273 -12.082 21.241 1.00 16.40 103 ILE A N 1
ATOM 829 C CA . ILE A 1 103 ? 6.587 -12.709 21.241 1.00 16.84 103 ILE A CA 1
ATOM 830 C C . ILE A 1 103 ? 7.616 -11.667 21.647 1.00 16.81 103 ILE A C 1
ATOM 831 O O . ILE A 1 103 ? 7.584 -10.531 21.154 1.00 16.92 103 ILE A O 1
ATOM 836 N N . ALA A 1 104 ? 8.534 -12.050 22.533 1.00 16.73 104 ALA A N 1
ATOM 837 C CA . ALA A 1 104 ? 9.687 -11.218 22.845 1.00 16.94 104 ALA A CA 1
ATOM 838 C C . ALA A 1 104 ? 10.983 -12.000 22.636 1.00 17.34 104 ALA A C 1
ATOM 839 O O . ALA A 1 104 ? 11.041 -13.210 22.886 1.00 17.92 104 ALA A O 1
ATOM 841 N N . VAL A 1 105 ? 12.033 -11.299 22.210 1.00 17.47 105 VAL A N 1
ATOM 842 C CA . VAL A 1 105 ? 13.349 -11.878 21.941 1.00 18.29 105 VAL A CA 1
ATOM 843 C C . VAL A 1 105 ? 14.364 -11.338 22.947 1.00 18.55 105 VAL A C 1
ATOM 844 O O . VAL A 1 105 ? 14.501 -10.120 23.104 1.00 18.82 105 VAL A O 1
ATOM 848 N N . HIS A 1 106 ? 15.093 -12.223 23.610 1.00 19.22 106 HIS A N 1
ATOM 849 C CA . HIS A 1 106 ? 16.072 -11.755 24.591 1.00 19.83 106 HIS A CA 1
ATOM 850 C C . HIS A 1 106 ? 17.162 -10.951 23.875 1.00 20.91 106 HIS A C 1
ATOM 851 O O . HIS A 1 106 ? 17.495 -11.257 22.722 1.00 21.52 106 HIS A O 1
ATOM 858 N N . PRO A 1 107 ? 17.707 -9.899 24.508 1.00 21.53 107 PRO A N 1
ATOM 859 C CA . PRO A 1 107 ? 18.668 -9.032 23.803 1.00 22.20 107 PRO A CA 1
ATOM 860 C C . PRO A 1 107 ? 20.005 -9.673 23.486 1.00 23.08 107 PRO A C 1
ATOM 861 O O . PRO A 1 107 ? 20.681 -9.183 22.573 1.00 23.32 107 PRO A O 1
ATOM 865 N N . THR A 1 108 ? 20.445 -10.693 24.232 1.00 23.93 108 THR A N 1
ATOM 866 C CA . THR A 1 108 ? 21.748 -11.307 23.957 1.00 24.61 108 THR A CA 1
ATOM 867 C C . THR A 1 108 ? 21.687 -12.831 23.939 1.00 25.00 108 THR A C 1
ATOM 868 O O . THR A 1 108 ? 22.495 -13.484 23.264 1.00 25.51 108 THR A O 1
ATOM 872 N N . LYS A 1 109 ? 20.790 -13.411 24.698 1.00 25.02 109 LYS A N 1
ATOM 873 C CA . LYS A 1 109 ? 20.741 -14.856 24.818 1.00 25.40 109 LYS A CA 1
ATOM 874 C C . LYS A 1 109 ? 19.726 -15.417 23.837 1.00 23.68 109 LYS A C 1
ATOM 875 O O . LYS A 1 109 ? 18.834 -14.700 23.387 1.00 23.12 109 LYS A O 1
ATOM 881 N N . PRO A 1 110 ? 19.841 -16.706 23.458 1.00 22.22 110 PRO A N 1
ATOM 882 C CA . PRO A 1 110 ? 19.038 -17.215 22.334 1.00 22.04 110 PRO A CA 1
ATOM 883 C C . PRO A 1 110 ? 17.677 -17.670 22.776 1.00 22.10 110 PRO A C 1
ATOM 884 O O . PRO A 1 110 ? 17.268 -18.809 22.547 1.00 22.25 110 PRO A O 1
ATOM 888 N N . TYR A 1 111 ? 16.970 -16.779 23.476 1.00 22.32 111 TYR A N 1
ATOM 889 C CA . TYR A 1 111 ? 15.693 -17.120 24.080 1.00 22.76 111 TYR A CA 1
ATOM 890 C C . TYR A 1 111 ? 14.574 -16.310 23.443 1.00 21.26 111 TYR A C 1
ATOM 891 O O . TYR A 1 111 ? 14.723 -15.109 23.175 1.00 20.94 111 TYR A O 1
ATOM 900 N N . VAL A 1 112 ? 13.437 -16.963 23.266 1.00 20.64 112 VAL A N 1
ATOM 901 C CA . VAL A 1 112 ? 12.212 -16.296 22.825 1.00 19.89 112 VAL A CA 1
ATOM 902 C C . VAL A 1 112 ? 11.105 -16.621 23.814 1.00 18.94 112 VAL A C 1
ATOM 903 O O . VAL A 1 112 ? 10.986 -17.767 24.263 1.00 19.09 112 VAL A O 1
ATOM 907 N N . LEU A 1 113 ? 10.319 -15.615 24.182 1.00 17.98 113 LEU A N 1
ATOM 908 C CA . LEU A 1 113 ? 9.135 -15.821 25.003 1.00 17.49 113 LEU A CA 1
ATOM 909 C C . LEU A 1 113 ? 7.907 -15.694 24.123 1.00 17.60 113 LEU A C 1
ATOM 910 O O . LEU A 1 113 ? 7.827 -14.806 23.263 1.00 17.83 113 LEU A O 1
ATOM 915 N N . SER A 1 114 ? 6.940 -16.559 24.356 1.00 17.34 114 SER A N 1
ATOM 916 C CA . SER A 1 114 ? 5.638 -16.402 23.729 1.00 17.53 114 SER A CA 1
ATOM 917 C C . SER A 1 114 ? 4.564 -16.361 24.804 1.00 17.41 114 SER A C 1
ATOM 918 O O . SER A 1 114 ? 4.591 -17.150 25.754 1.00 17.75 114 SER A O 1
ATOM 921 N N . GLY A 1 115 ? 3.617 -15.440 24.651 1.00 17.48 115 GLY A N 1
ATOM 922 C CA . GLY A 1 115 ? 2.474 -15.327 25.548 1.00 17.44 115 GLY A CA 1
ATOM 923 C C . GLY A 1 115 ? 1.212 -15.732 24.805 1.00 17.45 115 GLY A C 1
ATOM 924 O O . GLY A 1 115 ? 1.034 -15.352 23.638 1.00 17.44 115 GLY A O 1
ATOM 925 N N . SER A 1 116 ? 0.320 -16.461 25.497 1.00 17.78 116 SER A N 1
ATOM 926 C CA . SER A 1 116 ? -0.775 -17.143 24.811 1.00 18.19 116 SER A CA 1
ATOM 927 C C . SER A 1 116 ? -2.081 -17.077 25.599 1.00 18.02 116 SER A C 1
ATOM 928 O O . SER A 1 116 ? -2.110 -16.951 26.841 1.00 17.90 116 SER A O 1
ATOM 931 N N . ASP A 1 117 ? -3.168 -17.231 24.837 1.00 18.27 117 ASP A N 1
ATOM 932 C CA . ASP A 1 117 ? -4.485 -17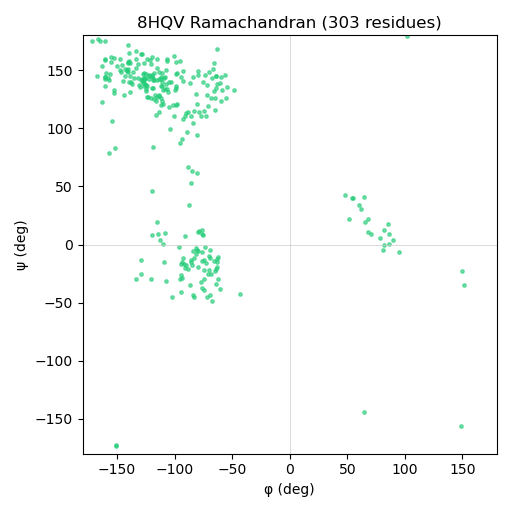.423 25.417 1.00 18.83 117 ASP A CA 1
ATOM 933 C C . ASP A 1 117 ? -4.578 -18.703 26.225 1.00 19.55 117 ASP A C 1
ATOM 934 O O . ASP A 1 117 ? -5.551 -18.853 26.961 1.00 20.35 117 ASP A O 1
ATOM 939 N N . ASP A 1 118 ? -3.599 -19.623 26.134 1.00 19.62 118 ASP A N 1
ATOM 940 C CA . ASP A 1 118 ? -3.633 -20.822 26.968 1.00 19.75 118 ASP A CA 1
ATOM 941 C C . ASP A 1 118 ? -3.227 -20.540 28.402 1.00 20.00 118 ASP A C 1
ATOM 942 O O . ASP A 1 118 ? -2.984 -21.488 29.155 1.00 20.26 118 ASP A O 1
ATOM 947 N N . LEU A 1 119 ? -3.150 -19.269 28.782 1.00 20.04 119 LEU A N 1
ATOM 948 C CA . LEU A 1 119 ? -2.837 -18.786 30.137 1.00 20.05 119 LEU A CA 1
ATOM 949 C C . LEU A 1 119 ? -1.360 -18.817 30.502 1.00 19.49 119 LEU A C 1
ATOM 950 O O . LEU A 1 119 ? -1.056 -18.528 31.668 1.00 19.15 119 LEU A O 1
ATOM 955 N N . THR A 1 120 ? -0.460 -19.149 29.582 1.00 19.20 120 THR A N 1
ATOM 956 C CA . THR A 1 120 ? 0.954 -19.362 29.874 1.00 19.26 120 THR A CA 1
ATOM 957 C C . THR A 1 120 ? 1.849 -18.397 29.104 1.00 18.37 120 THR A C 1
ATOM 958 O O . THR A 1 120 ? 1.452 -17.788 28.088 1.00 18.41 120 THR A O 1
ATOM 962 N N . VAL A 1 121 ? 3.085 -18.286 29.613 1.00 18.13 121 VAL A N 1
ATOM 963 C CA . VAL A 1 121 ? 4.242 -17.833 28.850 1.00 17.86 121 VAL A CA 1
ATOM 964 C C . VAL A 1 121 ? 5.171 -19.035 28.695 1.00 17.74 121 VAL A C 1
ATOM 965 O O . VAL A 1 121 ? 5.409 -19.775 29.662 1.00 17.71 121 VAL A O 1
ATOM 969 N N . LYS A 1 122 ? 5.703 -19.225 27.488 1.00 17.91 122 LYS A N 1
ATOM 970 C CA . LYS A 1 122 ? 6.700 -20.269 27.261 1.00 18.35 122 LYS A CA 1
ATOM 971 C C . LYS A 1 122 ? 8.002 -19.660 26.775 1.00 18.74 122 LYS A C 1
ATOM 972 O O . LYS A 1 122 ? 8.011 -18.659 26.042 1.00 18.97 122 LYS A O 1
ATOM 978 N N . LEU A 1 123 ? 9.095 -20.292 27.191 1.00 18.81 123 LEU A N 1
ATOM 979 C CA . LEU A 1 123 ? 10.445 -19.901 26.830 1.00 19.02 123 LEU A CA 1
ATOM 980 C C . LEU A 1 123 ? 11.037 -20.975 25.924 1.00 19.80 123 LEU A C 1
ATOM 981 O O . LEU A 1 123 ? 11.070 -22.152 26.296 1.00 20.57 123 LEU A O 1
ATOM 986 N N . TRP A 1 124 ? 11.525 -20.564 24.749 1.00 19.70 124 TRP A N 1
ATOM 987 C CA . TRP A 1 124 ? 12.096 -21.444 23.729 1.00 19.66 124 TRP A CA 1
ATOM 988 C C . TRP A 1 124 ? 13.558 -21.061 23.509 1.00 20.46 124 TRP A C 1
ATOM 989 O O . TRP A 1 124 ? 13.894 -19.873 23.500 1.00 20.91 124 TRP A O 1
ATOM 1000 N N . ASN A 1 125 ? 14.432 -22.047 23.313 1.00 20.93 125 ASN A N 1
ATOM 1001 C CA . ASN A 1 125 ? 15.864 -21.795 23.130 1.00 21.61 125 ASN A CA 1
ATOM 1002 C C . ASN A 1 125 ? 16.288 -22.234 21.727 1.00 22.34 125 ASN A C 1
ATOM 1003 O O . ASN A 1 125 ? 16.323 -23.431 21.429 1.00 22.34 125 ASN A O 1
ATOM 1008 N N . TRP A 1 126 ? 16.646 -21.265 20.871 1.00 23.07 126 TRP A N 1
ATOM 1009 C CA . TRP A 1 126 ? 17.025 -21.601 19.496 1.00 24.27 126 TRP A CA 1
ATOM 1010 C C . TRP A 1 126 ? 18.385 -22.282 19.378 1.00 26.66 126 TRP A C 1
ATOM 1011 O O . TRP A 1 126 ? 18.651 -22.887 18.340 1.00 26.58 126 TRP A O 1
ATOM 1022 N N . GLU A 1 127 ? 19.234 -22.232 20.409 1.00 29.75 127 GLU A N 1
ATOM 1023 C CA . GLU A 1 127 ? 20.462 -23.022 20.373 1.00 33.13 127 GLU A CA 1
ATOM 1024 C C . GLU A 1 127 ? 20.252 -24.458 20.834 1.00 33.64 127 GLU A C 1
ATOM 1025 O O . GLU A 1 127 ? 21.191 -25.260 20.750 1.00 33.85 127 GLU A O 1
ATOM 1031 N N . ASN A 1 128 ? 19.055 -24.807 21.311 1.00 34.20 128 ASN A N 1
ATOM 1032 C CA . ASN A 1 128 ? 18.729 -26.175 21.713 1.00 35.47 128 ASN A CA 1
ATOM 1033 C C . ASN A 1 128 ? 17.573 -26.680 20.862 1.00 35.89 128 ASN A C 1
ATOM 1034 O O . ASN A 1 128 ? 16.612 -27.256 21.377 1.00 35.47 128 ASN A O 1
ATOM 1039 N N . ASN A 1 129 ? 17.659 -26.446 19.552 1.00 36.91 129 ASN A N 1
ATOM 1040 C CA . ASN A 1 129 ? 16.647 -26.917 18.599 1.00 38.00 129 ASN A CA 1
ATOM 1041 C C . ASN A 1 129 ? 15.241 -26.451 18.971 1.00 34.51 129 ASN A C 1
ATOM 1042 O O . ASN A 1 129 ? 14.277 -27.213 18.861 1.00 34.36 129 ASN A O 1
ATOM 1047 N N . TRP A 1 130 ? 15.126 -25.197 19.432 1.00 31.02 130 TRP A N 1
ATOM 1048 C CA . TRP A 1 130 ? 13.831 -24.574 19.729 1.00 27.70 130 TRP A CA 1
ATOM 1049 C C . TRP A 1 130 ? 13.079 -25.326 20.824 1.00 26.72 130 TRP A C 1
ATOM 1050 O O . TRP A 1 130 ? 11.843 -25.334 20.868 1.00 26.38 130 TRP A O 1
ATOM 1061 N N . ALA A 1 131 ? 13.836 -25.940 21.739 1.00 26.06 131 ALA A N 1
ATOM 1062 C CA . ALA A 1 131 ? 13.240 -26.708 22.822 1.00 25.53 131 ALA A CA 1
ATOM 1063 C C . ALA A 1 131 ? 12.428 -25.806 23.739 1.00 24.91 131 ALA A C 1
ATOM 1064 O O . ALA A 1 131 ? 12.769 -24.642 23.967 1.00 24.99 131 ALA A O 1
ATOM 1066 N N . LEU A 1 132 ? 11.336 -26.349 24.251 1.00 24.67 132 LEU A N 1
ATOM 10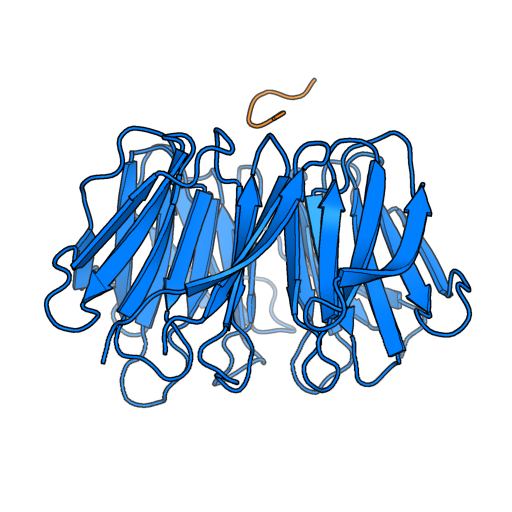67 C CA . LEU A 1 132 ? 10.612 -25.681 25.323 1.00 24.57 132 LEU A CA 1
ATOM 1068 C C . LEU A 1 132 ? 11.435 -25.822 26.597 1.00 24.84 132 LEU A C 1
ATOM 1069 O O . LEU A 1 132 ? 11.602 -26.931 27.108 1.00 24.95 132 LEU A O 1
ATOM 1074 N N . GLU A 1 133 ? 11.993 -24.721 27.084 1.00 25.17 133 GLU A N 1
ATOM 1075 C CA . GLU A 1 133 ? 12.816 -24.799 28.289 1.00 25.95 133 GLU A CA 1
ATOM 1076 C C . GLU A 1 133 ? 12.032 -24.502 29.557 1.00 24.62 133 GLU A C 1
ATOM 1077 O O . GLU A 1 133 ? 12.429 -24.968 30.640 1.00 24.66 133 GLU A O 1
ATOM 1083 N N . GLN A 1 134 ? 10.951 -23.726 29.464 1.00 23.32 134 GLN A N 1
ATOM 1084 C CA . GLN A 1 134 ? 10.168 -23.415 30.653 1.00 22.08 134 GLN A CA 1
ATOM 1085 C C . GLN A 1 134 ? 8.773 -22.942 30.268 1.00 20.95 134 GLN A C 1
ATOM 1086 O O . GLN A 1 134 ? 8.579 -22.282 29.226 1.00 20.65 134 GLN A O 1
ATOM 1092 N N . THR A 1 135 ? 7.794 -23.321 31.094 1.00 20.79 135 THR A N 1
ATOM 1093 C CA . THR A 1 135 ? 6.437 -22.789 31.020 1.00 20.84 135 THR A CA 1
ATOM 1094 C C . THR A 1 135 ? 6.111 -22.057 32.320 1.00 20.40 135 THR A C 1
ATOM 1095 O O . THR A 1 135 ? 6.264 -22.614 33.429 1.00 20.51 135 THR A O 1
ATOM 1099 N N . PHE A 1 136 ? 5.697 -20.794 32.190 1.00 20.08 136 PHE A N 1
ATOM 1100 C CA . PHE A 1 136 ? 5.436 -19.926 33.332 1.00 19.68 136 PHE A CA 1
ATOM 1101 C C . PHE A 1 136 ? 3.926 -19.914 33.514 1.00 19.97 136 PHE A C 1
ATOM 1102 O O . PHE A 1 136 ? 3.191 -19.392 32.651 1.00 19.79 136 PHE A O 1
ATOM 1110 N N . GLU A 1 137 ? 3.468 -20.529 34.603 1.00 20.71 137 GLU A N 1
ATOM 1111 C CA . GLU A 1 137 ? 2.058 -20.705 34.899 1.00 22.07 137 GLU A CA 1
ATOM 1112 C C . GLU A 1 137 ? 1.667 -19.858 36.095 1.00 21.67 137 GLU A C 1
ATOM 1113 O O . GLU A 1 137 ? 2.449 -19.670 37.035 1.00 21.81 137 GLU A O 1
ATOM 1119 N N . GLY A 1 138 ? 0.422 -19.402 36.068 1.00 21.35 138 GLY A N 1
ATOM 1120 C CA . GLY A 1 138 ? -0.069 -18.556 37.136 1.00 21.13 138 GLY A CA 1
ATOM 1121 C C . GLY A 1 138 ? -1.141 -17.592 36.692 1.00 20.57 138 GLY A C 1
ATOM 1122 O O . GLY A 1 138 ? -2.077 -17.318 37.463 1.00 20.94 138 GLY A O 1
ATOM 1123 N N . HIS A 1 139 ? -1.039 -17.096 35.446 1.00 20.31 139 HIS A N 1
ATOM 1124 C CA . HIS A 1 139 ? -2.065 -16.194 34.953 1.00 20.20 139 HIS A CA 1
ATOM 1125 C C . HIS A 1 139 ? -3.380 -16.946 34.824 1.00 21.54 139 HIS A C 1
ATOM 1126 O O . HIS A 1 139 ? -3.415 -18.174 34.682 1.00 21.74 139 HIS A O 1
ATOM 1133 N N . GLU A 1 140 ? -4.475 -16.195 34.876 1.00 23.10 140 GLU A N 1
ATOM 1134 C CA . GLU A 1 140 ? -5.799 -16.793 34.852 1.00 25.32 140 GLU A CA 1
ATOM 1135 C C . GLU A 1 140 ? -6.658 -16.339 33.673 1.00 23.59 140 GLU A C 1
ATOM 1136 O O . GLU A 1 140 ? -7.850 -16.651 33.650 1.00 23.33 140 GLU A O 1
ATOM 1142 N N . HIS A 1 141 ? -6.100 -15.609 32.705 1.00 22.24 141 HIS A N 1
ATOM 1143 C CA . HIS A 1 141 ? -6.818 -15.241 31.466 1.00 21.36 141 HIS A CA 1
ATOM 1144 C C . HIS A 1 141 ? -5.764 -15.093 30.366 1.00 20.42 141 HIS A C 1
ATOM 1145 O O . HIS A 1 141 ? -4.587 -15.413 30.579 1.00 20.18 141 HIS A O 1
ATOM 1152 N N . PHE A 1 142 ? -6.167 -14.609 29.177 1.00 19.89 142 PHE A N 1
ATOM 1153 C CA . PHE A 1 142 ? -5.209 -14.544 28.071 1.00 19.51 142 PHE A CA 1
ATOM 1154 C C . PHE A 1 142 ? -3.995 -13.688 28.415 1.00 19.25 142 PHE A C 1
ATOM 1155 O O . PHE A 1 142 ? -4.128 -12.552 28.902 1.00 19.05 142 PHE A O 1
ATOM 1163 N N . VAL A 1 143 ? -2.806 -14.213 28.129 1.00 18.78 143 VAL A N 1
ATOM 1164 C CA . VAL A 1 143 ? -1.574 -13.446 28.282 1.00 18.33 143 VAL A CA 1
ATOM 1165 C C . VAL A 1 143 ? -1.376 -12.655 26.989 1.00 17.71 143 VAL A C 1
ATOM 1166 O O . VAL A 1 143 ? -1.103 -13.227 25.925 1.00 17.79 143 VAL A O 1
ATOM 1170 N N . MET A 1 144 ? -1.531 -11.330 27.086 1.00 17.48 144 MET A N 1
ATOM 1171 C CA . MET A 1 144 ? -1.585 -10.423 25.947 1.00 17.59 144 MET A CA 1
ATOM 1172 C C . MET A 1 144 ? -0.239 -9.853 25.535 1.00 17.74 144 MET A C 1
ATOM 1173 O O . MET A 1 144 ? -0.109 -9.380 24.401 1.00 18.05 144 MET A O 1
ATOM 1178 N N . CYS A 1 145 ? 0.762 -9.867 26.416 1.00 17.73 145 CYS A N 1
ATOM 1179 C CA . CYS A 1 145 ? 2.008 -9.182 26.099 1.00 18.43 145 CYS A CA 1
ATOM 1180 C C . CYS A 1 145 ? 3.124 -9.711 26.984 1.00 17.90 145 CYS A C 1
ATOM 1181 O O . CYS A 1 145 ? 2.925 -9.866 28.203 1.00 18.39 145 CYS A O 1
ATOM 1184 N N . VAL A 1 146 ? 4.296 -9.954 26.388 1.00 17.37 146 VAL A N 1
ATOM 1185 C CA . VAL A 1 146 ? 5.502 -10.295 27.153 1.00 17.80 146 VAL A CA 1
ATOM 1186 C C . VAL A 1 146 ? 6.611 -9.326 26.770 1.00 17.54 146 VAL A C 1
ATOM 1187 O O . VAL A 1 146 ? 6.731 -8.931 25.597 1.00 18.21 146 VAL A O 1
ATOM 1191 N N . ALA A 1 147 ? 7.441 -8.953 27.765 1.00 17.00 147 ALA A N 1
ATOM 1192 C CA . ALA A 1 147 ? 8.550 -8.042 27.477 1.00 16.71 147 ALA A CA 1
ATOM 1193 C C . ALA A 1 147 ? 9.676 -8.282 28.468 1.00 16.70 147 ALA A C 1
ATOM 1194 O O . ALA A 1 147 ? 9.445 -8.297 29.680 1.00 16.94 147 ALA A O 1
ATOM 1196 N N . PHE A 1 148 ? 10.889 -8.442 27.964 1.00 16.89 148 PHE A N 1
ATOM 1197 C CA . PHE A 1 148 ? 12.040 -8.515 28.868 1.00 17.05 148 PHE A CA 1
ATOM 1198 C C . PHE A 1 148 ? 12.315 -7.160 29.510 1.00 17.08 148 PHE A C 1
ATOM 1199 O O . PHE A 1 148 ? 12.118 -6.110 28.901 1.00 17.20 148 PHE A O 1
ATOM 1207 N N . ASN A 1 149 ? 12.825 -7.183 30.758 1.00 17.24 149 ASN A N 1
ATOM 1208 C CA . ASN A 1 149 ? 13.350 -5.943 31.299 1.00 17.89 149 ASN A CA 1
ATOM 1209 C C . ASN A 1 149 ? 14.692 -5.693 30.611 1.00 18.61 149 ASN A C 1
ATOM 1210 O O . ASN A 1 149 ? 15.634 -6.481 30.783 1.00 19.36 149 ASN A O 1
ATOM 1215 N N . PRO A 1 150 ? 14.833 -4.630 29.818 1.00 18.93 150 PRO A N 1
ATOM 1216 C CA . PRO A 1 150 ? 16.085 -4.459 29.055 1.00 19.40 150 PRO A CA 1
ATOM 1217 C C . PRO A 1 150 ? 17.281 -4.232 29.952 1.00 20.56 150 PRO A C 1
ATOM 1218 O O . PRO A 1 150 ? 18.413 -4.490 29.531 1.00 21.53 150 PRO A O 1
ATOM 1222 N N . LYS A 1 151 ? 17.056 -3.750 31.176 1.00 20.27 151 LYS A N 1
ATOM 1223 C CA . LYS A 1 151 ? 18.123 -3.491 32.132 1.00 20.27 151 LYS A CA 1
ATOM 1224 C C . LYS A 1 151 ? 18.482 -4.731 32.923 1.00 20.68 151 LYS A C 1
ATOM 1225 O O . LYS A 1 151 ? 19.502 -4.734 33.643 1.00 21.28 151 LYS A O 1
ATOM 1231 N N . ASP A 1 152 ? 17.633 -5.743 32.897 1.00 20.73 152 ASP A N 1
ATOM 1232 C CA . ASP A 1 152 ? 17.927 -6.996 33.586 1.00 20.66 152 ASP A CA 1
ATOM 1233 C C . ASP A 1 152 ? 17.096 -8.058 32.897 1.00 19.94 152 ASP A C 1
ATOM 1234 O O . ASP A 1 152 ? 16.002 -8.418 33.373 1.00 19.41 152 ASP A O 1
ATOM 1239 N N . PRO A 1 153 ? 17.547 -8.535 31.734 1.00 19.68 153 PRO A N 1
ATOM 1240 C CA . PRO A 1 153 ? 16.733 -9.469 30.955 1.00 19.54 153 PRO A CA 1
ATOM 1241 C C . PRO A 1 153 ? 16.782 -10.899 31.464 1.00 19.64 153 PRO A C 1
ATOM 1242 O O . PRO A 1 153 ? 16.293 -11.800 30.790 1.00 19.93 153 PRO A O 1
ATOM 1246 N N . SER A 1 154 ? 17.340 -11.130 32.665 1.00 19.53 154 SER A N 1
ATOM 1247 C CA . SER A 1 154 ? 16.988 -12.341 33.393 1.00 19.12 154 SER A CA 1
ATOM 1248 C C . SER A 1 154 ? 15.559 -12.296 33.912 1.00 18.72 154 SER A C 1
ATOM 1249 O O . SER A 1 154 ? 15.088 -13.301 34.466 1.00 18.60 154 SER A O 1
ATOM 1252 N N . THR A 1 155 ? 14.904 -11.142 33.833 1.00 18.15 155 THR A N 1
ATOM 1253 C CA . THR A 1 155 ? 13.516 -11.003 34.255 1.00 17.65 155 THR A CA 1
ATOM 1254 C C . THR A 1 155 ? 12.700 -10.460 33.097 1.00 17.09 155 THR A C 1
ATOM 1255 O O . THR A 1 155 ? 13.239 -9.894 32.151 1.00 17.12 155 THR A O 1
ATOM 1259 N N . PHE A 1 156 ? 11.395 -10.670 33.188 1.00 16.78 156 PHE A N 1
ATOM 1260 C CA . PHE A 1 156 ? 10.482 -10.211 32.144 1.00 16.90 156 PHE A CA 1
ATOM 1261 C C . PHE A 1 156 ? 9.109 -10.037 32.762 1.00 16.90 156 PHE A C 1
ATOM 1262 O O . PHE A 1 156 ? 8.815 -10.605 33.827 1.00 16.97 156 PHE A O 1
ATOM 1270 N N . ALA A 1 157 ? 8.268 -9.264 32.061 1.00 16.94 157 ALA A N 1
ATOM 1271 C CA . ALA A 1 157 ? 6.909 -8.976 32.502 1.00 16.78 157 ALA A CA 1
ATOM 1272 C C . ALA A 1 157 ? 5.920 -9.602 31.540 1.00 16.89 157 ALA A C 1
ATOM 1273 O O . ALA A 1 157 ? 6.154 -9.620 30.328 1.00 17.03 157 ALA A O 1
ATOM 1275 N N . SER A 1 158 ? 4.819 -10.108 32.089 1.00 16.54 158 SER A N 1
ATOM 1276 C CA . SER A 1 158 ? 3.665 -10.519 31.289 1.00 17.08 158 SER A CA 1
ATOM 1277 C C . SER A 1 158 ? 2.453 -9.688 31.692 1.00 17.45 158 SER A C 1
ATOM 1278 O O . SER A 1 158 ? 2.185 -9.504 32.888 1.00 17.64 158 SER A O 1
ATOM 1281 N N . GLY A 1 159 ? 1.717 -9.196 30.693 1.00 17.67 159 GLY A N 1
ATOM 1282 C CA . GLY A 1 159 ? 0.466 -8.489 30.917 1.00 17.80 159 GLY A CA 1
ATOM 1283 C C . GLY A 1 159 ? -0.689 -9.366 30.502 1.00 17.70 159 GLY A C 1
ATOM 1284 O O . GLY A 1 159 ? -0.658 -9.991 29.423 1.00 17.79 159 GLY A O 1
ATOM 1285 N N . CYS A 1 160 ? -1.757 -9.373 31.309 1.00 18.10 160 CYS A N 1
ATOM 1286 C CA . CYS A 1 160 ? -2.791 -10.380 31.153 1.00 18.22 160 CYS A CA 1
ATOM 1287 C C . CYS A 1 160 ? -4.192 -9.819 31.355 1.00 18.01 160 CYS A C 1
ATOM 1288 O O . CYS A 1 160 ? -4.407 -8.881 32.137 1.00 17.54 160 CYS A O 1
ATOM 1291 N N . LEU A 1 161 ? -5.158 -10.407 30.625 1.00 18.21 161 LEU A N 1
ATOM 1292 C CA . LEU A 1 161 ? -6.557 -10.024 30.818 1.00 18.67 161 LEU A CA 1
ATOM 1293 C C . LEU A 1 161 ? -7.064 -10.313 32.220 1.00 19.28 161 LEU A C 1
ATOM 1294 O O . LEU A 1 161 ? -8.158 -9.848 32.558 1.00 19.80 161 LEU A O 1
ATOM 1299 N N . ASP A 1 162 ? -6.317 -11.053 33.039 1.00 19.36 162 ASP A N 1
ATOM 1300 C CA . ASP A 1 162 ? -6.714 -11.275 34.430 1.00 19.99 162 ASP A CA 1
ATOM 1301 C C . ASP A 1 162 ? -6.463 -10.067 35.330 1.00 20.77 162 ASP A C 1
ATOM 1302 O O . ASP A 1 162 ? -6.580 -10.165 36.568 1.00 20.97 162 ASP A O 1
ATOM 1307 N N . ARG A 1 163 ? -6.098 -8.934 34.739 1.00 22.11 163 ARG A N 1
ATOM 1308 C CA . ARG A 1 163 ? -5.939 -7.629 35.388 1.00 23.44 163 ARG A CA 1
ATOM 1309 C C . ARG A 1 163 ? -4.594 -7.494 36.083 1.00 22.19 163 ARG A C 1
ATOM 1310 O O . ARG A 1 163 ? -4.398 -6.530 36.849 1.00 22.58 163 ARG A O 1
ATOM 1318 N N . THR A 1 164 ? -3.654 -8.398 35.826 1.00 20.84 164 THR A N 1
ATOM 1319 C CA . THR A 1 164 ? -2.368 -8.333 36.499 1.00 19.89 164 THR A CA 1
ATOM 1320 C C . THR A 1 164 ? -1.235 -8.219 35.486 1.00 18.94 164 THR A C 1
ATOM 1321 O O . THR A 1 164 ? -1.355 -8.624 34.326 1.00 18.46 164 THR A O 1
ATOM 1325 N N . VAL A 1 165 ? -0.105 -7.710 35.976 1.00 18.58 165 VAL A N 1
ATOM 1326 C CA . VAL A 1 165 ? 1.200 -7.934 35.380 1.00 18.10 165 VAL A CA 1
ATOM 1327 C C . VAL A 1 165 ? 1.950 -8.838 36.355 1.00 17.68 165 VAL A C 1
ATOM 1328 O O . VAL A 1 165 ? 1.941 -8.605 37.578 1.00 17.98 165 VAL A O 1
ATOM 1332 N N . LYS A 1 166 ? 2.576 -9.885 35.823 1.00 17.35 166 LYS A N 1
ATOM 1333 C CA . LYS A 1 166 ? 3.501 -10.710 36.583 1.00 17.36 166 LYS A CA 1
ATOM 1334 C C . LYS A 1 166 ? 4.925 -10.518 36.088 1.00 17.45 166 LYS A C 1
ATOM 1335 O O . LYS A 1 166 ? 5.175 -10.451 34.877 1.00 17.81 166 LYS A O 1
ATOM 1341 N N . VAL A 1 167 ? 5.853 -10.396 37.041 1.00 17.38 167 VAL A N 1
ATOM 1342 C CA . VAL A 1 167 ? 7.266 -10.261 36.720 1.00 17.57 167 VAL A CA 1
ATOM 1343 C C . VAL A 1 167 ? 7.962 -11.514 37.217 1.00 17.59 167 VAL A C 1
ATOM 1344 O O . VAL A 1 167 ? 7.751 -11.929 38.374 1.00 17.53 167 VAL A O 1
ATOM 1348 N N . TRP A 1 168 ? 8.746 -12.139 36.327 1.00 17.83 168 TRP A N 1
ATOM 1349 C CA . TRP A 1 168 ? 9.291 -13.471 36.541 1.00 17.83 168 TRP A CA 1
ATOM 1350 C C . TRP A 1 168 ? 10.799 -13.460 36.346 1.00 18.35 168 TRP A C 1
ATOM 1351 O O . TRP A 1 168 ? 11.338 -12.606 35.629 1.00 18.68 168 TRP A O 1
ATOM 1362 N N . SER A 1 169 ? 11.473 -14.435 36.973 1.00 18.66 169 SER A N 1
ATOM 1363 C CA . SER A 1 169 ? 12.894 -14.689 36.744 1.00 19.14 169 SER A CA 1
ATOM 1364 C C . SER A 1 169 ? 13.043 -15.950 35.908 1.00 19.28 169 SER A C 1
ATOM 1365 O O . SER A 1 169 ? 12.422 -16.975 36.212 1.00 19.17 169 SER A O 1
ATOM 1368 N N 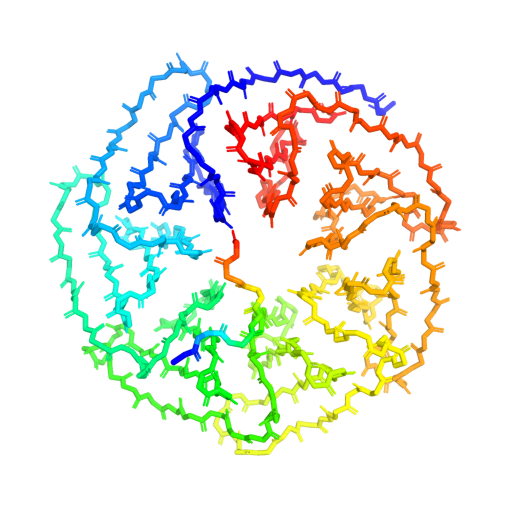. LEU A 1 170 ? 13.851 -15.881 34.847 1.00 19.69 170 LEU A N 1
ATOM 1369 C CA . LEU A 1 170 ? 14.132 -17.096 34.095 1.00 20.34 170 LEU A CA 1
ATOM 1370 C C . LEU A 1 170 ? 14.661 -18.168 35.038 1.00 21.05 170 LEU A C 1
ATOM 1371 O O . LEU A 1 170 ? 15.491 -17.894 35.911 1.00 21.35 170 LEU A O 1
ATOM 1376 N N . GLY A 1 171 ? 14.148 -19.388 34.891 1.00 21.27 171 GLY A N 1
ATOM 1377 C CA . GLY A 1 171 ? 14.585 -20.479 35.734 1.00 22.09 171 GLY A CA 1
ATOM 1378 C C . GLY A 1 171 ? 13.849 -20.604 37.054 1.00 22.90 171 GLY A C 1
ATOM 1379 O O . GLY A 1 171 ? 14.156 -21.523 37.815 1.00 23.33 171 GLY A O 1
ATOM 1380 N N . GLN A 1 172 ? 12.868 -19.739 37.333 1.00 23.52 172 GLN A N 1
ATOM 1381 C CA . GLN A 1 172 ? 12.080 -19.821 38.565 1.00 24.56 172 GLN A CA 1
ATOM 1382 C C . GLN A 1 172 ? 10.607 -19.866 38.198 1.00 23.89 172 GLN A C 1
ATOM 1383 O O . GLN A 1 172 ? 10.179 -19.213 37.236 1.00 23.80 172 GLN A O 1
ATOM 1389 N N . SER A 1 173 ? 9.840 -20.657 38.932 1.00 23.37 173 SER A N 1
ATOM 1390 C CA . SER A 1 173 ? 8.500 -21.047 38.500 1.00 23.49 173 SER A CA 1
ATOM 1391 C C . SER A 1 173 ? 7.375 -20.152 39.011 1.00 22.25 173 SER A C 1
ATOM 1392 O O . SER A 1 173 ? 6.243 -20.283 38.529 1.00 22.23 173 SER A O 1
ATOM 1395 N N . THR A 1 174 ? 7.617 -19.256 39.954 1.00 21.09 174 THR A N 1
ATOM 1396 C CA . THR A 1 174 ? 6.558 -18.373 40.415 1.00 20.10 174 THR A CA 1
ATOM 1397 C C . THR A 1 174 ? 6.998 -16.948 40.172 1.00 19.36 174 THR A C 1
ATOM 1398 O O . THR A 1 174 ? 8.203 -16.682 40.069 1.00 19.21 174 THR A O 1
ATOM 1402 N N . PRO A 1 175 ? 6.053 -16.005 40.037 1.00 18.87 175 PRO A N 1
ATOM 1403 C CA . PRO A 1 175 ? 6.428 -14.602 39.823 1.00 18.68 175 PRO A CA 1
ATOM 1404 C C . PRO A 1 175 ? 7.272 -14.076 40.976 1.00 18.72 175 PRO A C 1
ATOM 1405 O O . PRO A 1 175 ? 7.036 -14.392 42.150 1.00 19.15 175 PRO A O 1
ATOM 1409 N N . ASN A 1 176 ? 8.227 -13.212 40.628 1.00 18.79 176 ASN A N 1
ATOM 1410 C CA . ASN A 1 176 ? 8.855 -12.397 41.659 1.00 19.27 176 ASN A CA 1
ATOM 1411 C C . ASN A 1 176 ? 7.824 -11.510 42.353 1.00 19.40 176 ASN A C 1
ATOM 1412 O O . ASN A 1 176 ? 7.897 -11.295 43.573 1.00 20.00 176 ASN A O 1
ATOM 1417 N N . PHE A 1 177 ? 6.864 -10.979 41.589 1.00 19.40 177 PHE A N 1
ATOM 1418 C CA . PHE A 1 177 ? 5.712 -10.283 42.146 1.00 19.64 177 PHE A CA 1
ATOM 1419 C C . PHE A 1 177 ? 4.613 -10.248 41.098 1.00 19.62 177 PHE A C 1
ATOM 1420 O O . PHE A 1 177 ? 4.856 -10.377 39.893 1.00 19.60 177 PHE A O 1
ATOM 1428 N N . THR A 1 178 ? 3.400 -10.065 41.593 1.00 19.89 178 THR A N 1
ATOM 1429 C CA . THR A 1 178 ? 2.218 -9.848 40.777 1.00 20.08 178 THR A CA 1
ATOM 1430 C C . THR A 1 178 ? 1.718 -8.451 41.080 1.00 20.44 178 THR A C 1
ATOM 1431 O O . THR A 1 178 ? 1.504 -8.088 42.241 1.00 20.61 178 THR A O 1
ATOM 1435 N N . LEU A 1 179 ? 1.529 -7.661 40.040 1.00 20.83 179 LEU A N 1
ATOM 1436 C CA . LEU A 1 179 ? 1.085 -6.296 40.181 1.00 22.11 179 LEU A CA 1
ATOM 1437 C C . LEU A 1 179 ? -0.415 -6.271 39.925 1.00 22.51 179 LEU A C 1
ATOM 1438 O O . LEU A 1 179 ? -0.872 -6.663 38.835 1.00 22.37 179 LEU A O 1
ATOM 1443 N N . THR A 1 180 ? -1.173 -5.826 40.924 1.00 23.69 180 THR A N 1
ATOM 1444 C CA . THR A 1 180 ? -2.596 -5.581 40.765 1.00 25.27 180 THR A CA 1
ATOM 1445 C C . THR A 1 180 ? -2.747 -4.197 40.151 1.00 25.29 180 THR A C 1
ATOM 1446 O O . THR A 1 180 ? -2.327 -3.197 40.741 1.00 25.79 180 THR A O 1
ATOM 1450 N N . THR A 1 181 ? -3.269 -4.133 38.941 1.00 24.63 181 THR A N 1
ATOM 1451 C CA . THR A 1 181 ? -3.240 -2.871 38.228 1.00 24.20 181 THR A CA 1
ATOM 1452 C C . THR A 1 181 ? -4.441 -1.996 38.515 1.00 24.65 181 THR A C 1
ATOM 1453 O O . THR A 1 181 ? -4.357 -0.790 38.292 1.00 24.33 181 THR A O 1
ATOM 1457 N N . GLY A 1 182 ? -5.544 -2.573 38.983 1.00 25.83 182 GLY A N 1
ATOM 1458 C CA . GLY A 1 182 ? -6.794 -1.844 39.026 1.00 27.12 182 GLY A CA 1
ATOM 1459 C C . GLY A 1 182 ? -7.361 -1.535 37.667 1.00 29.09 182 GLY A C 1
ATOM 1460 O O . GLY A 1 182 ? -8.283 -0.720 37.558 1.00 30.91 182 GLY A O 1
ATOM 1461 N N . GLN A 1 183 ? -6.803 -2.134 36.622 1.00 26.94 183 GLN A N 1
ATOM 1462 C CA . GLN A 1 183 ? -7.339 -1.977 35.269 1.00 25.72 183 GLN A CA 1
ATOM 1463 C C . GLN A 1 183 ? -8.276 -3.157 35.072 1.00 25.96 183 GLN A C 1
ATOM 1464 O O . GLN A 1 183 ? -7.869 -4.255 34.682 1.00 25.49 183 GLN A O 1
ATOM 1470 N N . GLU A 1 184 ? -9.556 -2.942 35.414 1.00 27.13 184 GLU A N 1
ATOM 1471 C CA . GLU A 1 184 ? -10.451 -4.065 35.644 1.00 28.74 184 GLU A CA 1
ATOM 1472 C C . GLU A 1 184 ? -10.887 -4.747 34.359 1.00 28.12 184 GLU A C 1
ATOM 1473 O O . GLU A 1 184 ? -11.409 -5.858 34.429 1.00 28.30 184 GLU A O 1
ATOM 1479 N N . ARG A 1 185 ? -10.667 -4.142 33.203 1.00 27.61 185 ARG A N 1
ATOM 1480 C CA . ARG A 1 185 ? -10.914 -4.832 31.941 1.00 27.82 185 ARG A CA 1
ATOM 1481 C C . ARG A 1 185 ? -9.674 -5.576 31.421 1.00 25.19 185 ARG A C 1
ATOM 1482 O O . ARG A 1 185 ? -9.696 -6.082 30.280 1.00 24.86 185 ARG A O 1
ATOM 1490 N N . GLY A 1 186 ? -8.600 -5.634 32.232 1.00 23.05 186 GLY A N 1
ATOM 1491 C CA . GLY A 1 186 ? -7.400 -6.403 31.950 1.00 21.53 186 GLY A CA 1
ATOM 1492 C C . GLY A 1 186 ? -6.262 -5.547 31.434 1.00 20.25 186 GLY A C 1
ATOM 1493 O O . GLY A 1 186 ? -6.367 -4.338 31.263 1.00 20.31 186 GLY A O 1
ATOM 1494 N N . VAL A 1 187 ? -5.144 -6.195 31.170 1.00 19.22 187 VAL A N 1
ATOM 1495 C CA . VAL A 1 187 ? -3.951 -5.527 30.657 1.00 18.56 187 VAL A CA 1
ATOM 1496 C C . VAL A 1 187 ? -3.668 -6.088 29.271 1.00 17.80 187 VAL A C 1
ATOM 1497 O O . VAL A 1 187 ? -3.567 -7.307 29.114 1.00 17.71 187 VAL A O 1
ATOM 1501 N N . ASN A 1 188 ? -3.602 -5.200 28.257 1.00 17.48 188 ASN A N 1
ATOM 1502 C CA . ASN A 1 188 ? -3.316 -5.612 26.875 1.00 17.20 188 ASN A CA 1
ATOM 1503 C C . ASN A 1 188 ? -1.838 -5.495 26.534 1.00 16.70 188 ASN A C 1
ATOM 1504 O O . ASN A 1 188 ? -1.387 -6.112 25.558 1.00 16.63 188 ASN A O 1
ATOM 1509 N N . TYR A 1 189 ? -1.069 -4.750 27.329 1.00 16.60 189 TYR A N 1
ATOM 1510 C CA . TYR A 1 189 ? 0.295 -4.415 26.936 1.00 16.35 189 TYR A CA 1
ATOM 1511 C C . TYR A 1 189 ? 1.061 -4.021 28.186 1.00 16.32 189 TYR A C 1
ATOM 1512 O O . TYR A 1 189 ? 0.510 -3.373 29.072 1.00 16.50 189 TYR A O 1
ATOM 1521 N N . VAL A 1 190 ? 2.353 -4.332 28.188 1.00 16.13 190 VAL A N 1
ATOM 1522 C CA . VAL A 1 190 ? 3.279 -3.923 29.249 1.00 16.22 190 VAL A CA 1
ATOM 1523 C C . VAL A 1 190 ? 4.624 -3.647 28.593 1.00 16.53 190 VAL A C 1
ATOM 1524 O O . VAL A 1 190 ? 5.031 -4.360 27.673 1.00 16.73 190 VAL A O 1
ATOM 1528 N N . ASP A 1 191 ? 5.308 -2.600 29.060 1.00 17.03 191 ASP A N 1
ATOM 1529 C CA . ASP A 1 191 ? 6.564 -2.139 28.479 1.00 18.14 191 ASP A CA 1
ATOM 1530 C C . ASP A 1 191 ? 7.404 -1.565 29.618 1.00 18.40 191 ASP A C 1
ATOM 1531 O O . ASP A 1 191 ? 6.874 -0.961 30.547 1.00 18.98 191 ASP A O 1
ATOM 1536 N N . TYR A 1 192 ? 8.718 -1.657 29.466 1.00 18.25 192 TYR A N 1
ATOM 1537 C CA . TYR A 1 192 ? 9.651 -1.085 30.425 1.00 18.39 192 TYR A CA 1
ATOM 1538 C C . TYR A 1 192 ? 10.265 0.213 29.926 1.00 19.12 192 TYR A C 1
ATOM 1539 O O . TYR A 1 192 ? 10.664 0.317 28.758 1.00 18.96 192 TYR A O 1
ATOM 1548 N N . TYR A 1 193 ? 10.404 1.183 30.836 1.00 20.10 193 TYR A N 1
ATOM 1549 C CA . TYR A 1 193 ? 11.230 2.350 30.545 1.00 21.31 193 TYR A CA 1
ATOM 1550 C C . TYR A 1 193 ? 12.672 1.870 30.424 1.00 21.41 193 TYR A C 1
ATOM 1551 O O . TYR A 1 193 ? 13.151 1.135 31.301 1.00 21.28 193 TYR A O 1
ATOM 1560 N N . PRO A 1 194 ? 13.411 2.259 29.384 1.00 21.93 194 PRO A N 1
ATOM 1561 C CA . PRO A 1 194 ? 14.699 1.588 29.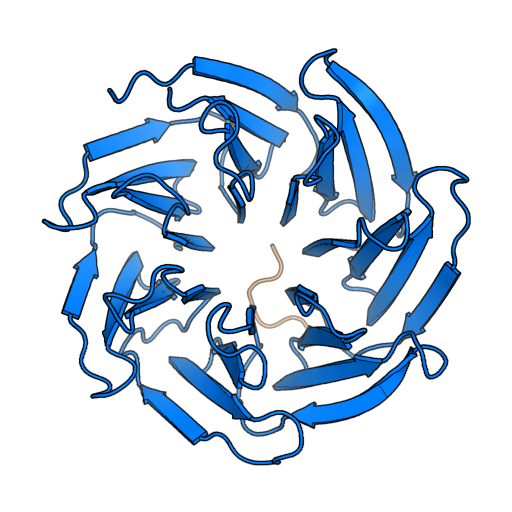147 1.00 22.88 194 PRO A CA 1
ATOM 1562 C C . PRO A 1 194 ? 15.888 2.152 29.902 1.00 24.29 194 PRO A C 1
ATOM 1563 O O . PRO A 1 194 ? 16.926 1.483 29.940 1.00 24.60 194 PRO A O 1
ATOM 1567 N N . LEU A 1 195 ? 15.783 3.324 30.494 1.00 25.50 195 LEU A N 1
ATOM 1568 C CA . LEU A 1 195 ? 16.984 3.970 31.013 1.00 27.11 195 LEU A CA 1
ATOM 1569 C C . LEU A 1 195 ? 17.107 3.732 32.507 1.00 27.00 195 LEU A C 1
ATOM 1570 O O . LEU A 1 195 ? 16.119 3.441 33.178 1.00 26.32 195 LEU A O 1
ATOM 1575 N N . PRO A 1 196 ? 18.320 3.826 33.070 1.00 27.94 196 PRO A N 1
ATOM 1576 C CA . PRO A 1 196 ? 18.530 3.371 34.449 1.00 28.35 196 PRO A CA 1
ATOM 1577 C C . PRO A 1 196 ? 18.013 4.305 35.535 1.00 28.43 196 PRO A C 1
ATOM 1578 O O . PRO A 1 196 ? 18.049 3.909 36.700 1.00 28.35 196 PRO A O 1
ATOM 1582 N N . ASP A 1 197 ? 17.531 5.504 35.214 1.00 28.80 197 ASP A N 1
ATOM 1583 C CA . ASP A 1 197 ? 17.180 6.435 36.282 1.00 29.32 197 ASP A CA 1
ATOM 1584 C C . ASP A 1 197 ? 15.789 6.207 36.874 1.00 27.94 197 ASP A C 1
ATOM 1585 O O . ASP A 1 197 ? 15.477 6.814 37.903 1.00 27.94 197 ASP A O 1
ATOM 1590 N N . LYS A 1 198 ? 14.933 5.384 36.245 1.00 26.47 198 LYS A N 1
ATOM 1591 C CA . LYS A 1 198 ? 13.595 5.140 36.791 1.00 25.27 198 LYS A CA 1
ATOM 1592 C C . LYS A 1 198 ? 13.273 3.659 36.633 1.00 22.95 198 LYS A C 1
ATOM 1593 O O . LYS A 1 198 ? 13.406 3.112 35.511 1.00 22.42 198 LYS A O 1
ATOM 1599 N N . PRO A 1 199 ? 12.805 2.992 37.693 1.00 21.35 199 PRO A N 1
ATOM 1600 C CA . PRO A 1 199 ? 12.399 1.582 37.571 1.00 20.62 199 PRO A CA 1
ATOM 1601 C C . PRO A 1 199 ? 10.934 1.507 37.153 1.00 19.97 199 PRO A C 1
ATOM 1602 O O . PRO A 1 199 ? 10.053 1.108 37.937 1.00 19.79 199 PRO A O 1
ATOM 1606 N N . TYR A 1 200 ? 10.629 1.952 35.929 1.00 20.00 200 TYR A N 1
ATOM 1607 C CA . TYR A 1 200 ? 9.245 2.158 35.538 1.00 20.06 200 TYR A CA 1
ATOM 1608 C C . TYR A 1 200 ? 8.787 1.120 34.520 1.00 19.37 200 TYR A C 1
ATOM 1609 O O . TYR A 1 200 ? 9.549 0.712 33.642 1.00 18.94 200 TYR A O 1
ATOM 1618 N N . MET A 1 201 ? 7.536 0.717 34.651 1.00 19.28 201 MET A N 1
ATOM 1619 C CA . MET A 1 201 ? 6.847 -0.045 33.615 1.00 19.95 201 MET A CA 1
ATOM 1620 C C . MET A 1 201 ? 5.530 0.661 33.330 1.00 18.80 201 MET A C 1
ATOM 1621 O O . MET A 1 201 ? 5.073 1.518 34.091 1.00 18.42 201 MET A O 1
ATOM 1626 N N . ILE A 1 202 ? 4.925 0.316 32.196 1.00 18.09 202 ILE A N 1
ATOM 1627 C CA . ILE A 1 202 ? 3.701 0.983 31.747 1.00 18.11 202 ILE A CA 1
ATOM 1628 C C . ILE A 1 202 ? 2.710 -0.058 31.215 1.00 17.61 202 ILE A C 1
ATOM 1629 O O . ILE A 1 202 ? 3.113 -1.024 30.558 1.00 17.51 202 ILE A O 1
ATOM 1634 N N . THR A 1 203 ? 1.418 0.102 31.559 1.00 17.33 203 THR A N 1
ATOM 1635 C CA . THR A 1 203 ? 0.390 -0.851 31.123 1.00 17.60 203 THR A CA 1
ATOM 1636 C C . THR A 1 203 ? -0.763 -0.139 30.446 1.00 18.10 203 THR A C 1
ATOM 1637 O O . THR A 1 203 ? -1.144 0.974 30.844 1.00 18.59 203 THR A O 1
ATOM 1641 N N . ALA A 1 204 ? -1.352 -0.812 29.457 1.00 18.17 204 ALA A N 1
ATOM 1642 C CA . ALA A 1 204 ? -2.489 -0.304 28.688 1.00 18.29 204 ALA A CA 1
ATOM 1643 C C . ALA A 1 204 ? -3.655 -1.274 28.791 1.00 18.48 204 ALA A C 1
ATOM 1644 O O . ALA A 1 204 ? -3.447 -2.496 28.830 1.00 18.86 204 ALA A O 1
ATOM 1646 N N . SER A 1 205 ? -4.886 -0.741 28.809 1.00 18.52 205 SER A N 1
ATOM 1647 C CA . SER A 1 205 ? -6.063 -1.545 29.139 1.00 18.09 205 SER A CA 1
ATOM 1648 C C . SER A 1 205 ? -7.280 -1.205 28.273 1.00 18.46 205 SER A C 1
ATOM 1649 O O . SER A 1 205 ? -7.426 -0.087 27.749 1.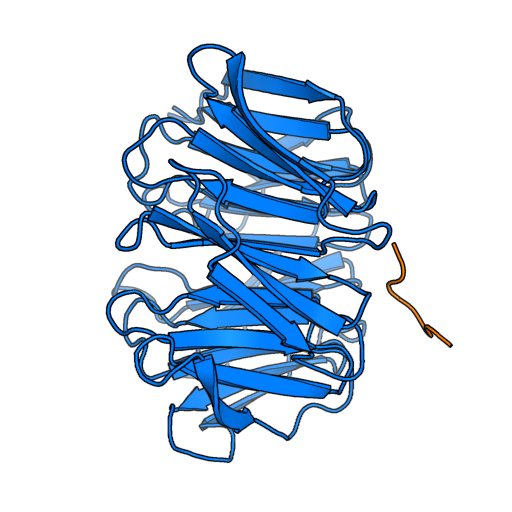00 18.03 205 SER A O 1
ATOM 1652 N N . ASP A 1 206 ? -8.184 -2.196 28.161 1.00 19.15 206 ASP A N 1
ATOM 1653 C CA . ASP A 1 206 ? -9.528 -1.967 27.621 1.00 20.07 206 ASP A CA 1
ATOM 1654 C C . ASP A 1 206 ? -10.349 -1.001 28.473 1.00 19.95 206 ASP A C 1
ATOM 1655 O O . ASP A 1 206 ? -11.387 -0.495 27.991 1.00 20.36 206 ASP A O 1
ATOM 1660 N N . ASP A 1 207 ? -9.913 -0.723 29.723 1.00 19.89 207 ASP A N 1
ATOM 1661 C CA . ASP A 1 207 ? -10.626 0.217 30.575 1.00 19.93 207 ASP A CA 1
ATOM 1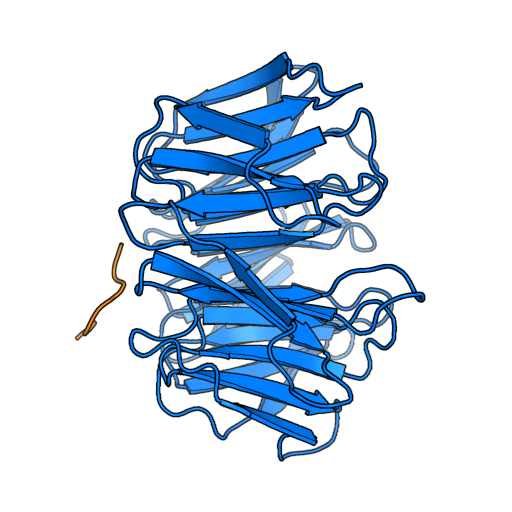662 C C . ASP A 1 207 ? -10.306 1.660 30.237 1.00 19.90 207 ASP A C 1
ATOM 1663 O O . ASP A 1 207 ? -10.737 2.545 30.973 1.00 20.24 207 ASP A O 1
ATOM 1668 N N . LEU A 1 208 ? -9.625 1.912 29.111 1.00 19.97 208 LEU A N 1
ATOM 1669 C CA . LEU A 1 208 ? -9.335 3.238 28.559 1.00 20.52 208 LEU A CA 1
ATOM 1670 C C . LEU A 1 208 ? -8.132 3.901 29.226 1.00 20.52 208 LEU A C 1
ATOM 1671 O O . LEU A 1 208 ? -7.803 5.038 28.870 1.00 20.84 208 LEU A O 1
ATOM 1676 N N . THR A 1 209 ? -7.486 3.267 30.202 1.00 20.14 209 THR A N 1
ATOM 1677 C CA . THR A 1 209 ? -6.381 3.912 30.896 1.00 19.80 209 THR A CA 1
ATOM 1678 C C . THR A 1 209 ? -5.027 3.334 30.511 1.00 19.16 209 THR A C 1
ATOM 1679 O O . THR A 1 209 ? -4.897 2.186 30.041 1.00 19.13 209 THR A O 1
ATOM 1683 N N . ILE A 1 210 ? -4.010 4.166 30.741 1.00 18.85 210 ILE A N 1
ATOM 1684 C CA . ILE A 1 210 ? -2.596 3.785 30.724 1.00 18.96 210 ILE A CA 1
ATOM 1685 C C . ILE A 1 210 ? -2.044 4.089 32.111 1.00 18.97 210 ILE A C 1
ATOM 1686 O O . ILE A 1 210 ? -2.291 5.177 32.647 1.00 19.38 210 ILE A O 1
ATOM 1691 N N . LYS A 1 211 ? -1.279 3.165 32.684 1.00 18.73 211 LYS A N 1
ATOM 1692 C CA . LYS A 1 211 ? -0.748 3.400 34.024 1.00 18.71 211 LYS A CA 1
ATOM 1693 C C . LYS A 1 211 ? 0.767 3.221 34.064 1.00 18.50 211 LYS A C 1
ATOM 1694 O O . LYS A 1 211 ? 1.313 2.305 33.431 1.00 18.61 211 LYS A O 1
ATOM 1700 N N . ILE A 1 212 ? 1.429 4.067 34.861 1.00 18.62 212 ILE A N 1
ATOM 1701 C CA . ILE A 1 212 ? 2.880 4.003 35.059 1.00 19.04 212 ILE A CA 1
ATOM 1702 C C . ILE A 1 212 ? 3.127 3.450 36.449 1.00 18.83 212 ILE A C 1
ATOM 1703 O O . ILE A 1 212 ? 2.477 3.889 37.407 1.00 19.46 212 ILE A O 1
ATOM 1708 N N . TRP A 1 213 ? 4.054 2.493 36.548 1.00 18.17 213 TRP A N 1
ATOM 1709 C CA . TRP A 1 213 ? 4.325 1.756 37.780 1.00 18.36 213 TRP A CA 1
ATOM 1710 C C . TRP A 1 213 ? 5.794 1.844 38.146 1.00 18.54 213 TRP A C 1
ATOM 1711 O O . TRP A 1 213 ? 6.680 1.726 37.289 1.00 18.53 213 TRP A O 1
ATOM 1722 N N . ASP A 1 214 ? 6.060 2.033 39.444 1.00 18.72 214 ASP A N 1
ATOM 1723 C CA . ASP A 1 214 ? 7.401 1.838 39.971 1.00 19.19 214 ASP A CA 1
ATOM 1724 C C . ASP A 1 214 ? 7.467 0.356 40.337 1.00 20.01 214 ASP A C 1
ATOM 1725 O O . ASP A 1 214 ? 6.711 -0.109 41.201 1.00 20.31 214 ASP A O 1
ATOM 1730 N N . TYR A 1 215 ? 8.310 -0.400 39.634 1.00 21.03 215 TYR A N 1
ATOM 1731 C CA . TYR A 1 215 ? 8.325 -1.837 39.883 1.00 22.14 215 TYR A CA 1
ATOM 1732 C C . TYR A 1 215 ? 9.112 -2.230 41.128 1.00 23.75 215 TYR A C 1
ATOM 1733 O O . TYR A 1 215 ? 9.110 -3.409 41.497 1.00 24.25 215 TYR A O 1
ATOM 1742 N N . GLN A 1 216 ? 9.778 -1.286 41.776 1.00 24.94 216 GLN A N 1
ATOM 1743 C CA . GLN A 1 216 ? 10.372 -1.599 43.069 1.00 26.27 216 GLN A CA 1
ATOM 1744 C C . GLN A 1 216 ? 9.352 -1.485 44.191 1.00 25.37 216 GLN A C 1
ATOM 1745 O O . GLN A 1 216 ? 9.273 -2.375 45.048 1.00 25.52 216 GLN A O 1
ATOM 1751 N N . THR A 1 217 ? 8.546 -0.417 44.207 1.00 24.46 217 THR A N 1
ATOM 1752 C CA . THR A 1 217 ? 7.561 -0.257 45.276 1.00 23.81 217 THR A CA 1
ATOM 1753 C C . THR A 1 217 ? 6.195 -0.819 44.922 1.00 24.38 217 THR A C 1
ATOM 1754 O O . THR A 1 217 ? 5.355 -0.973 45.822 1.00 24.63 217 THR A O 1
ATOM 1758 N N . LYS A 1 218 ? 5.948 -1.093 43.638 1.00 24.98 218 LYS A N 1
ATOM 1759 C CA . LYS A 1 218 ? 4.642 -1.472 43.082 1.00 26.00 218 LYS A CA 1
ATOM 1760 C C . LYS A 1 218 ? 3.615 -0.346 43.036 1.00 25.40 218 LYS A C 1
ATOM 1761 O O . LYS A 1 218 ? 2.442 -0.593 42.673 1.00 25.66 218 LYS A O 1
ATOM 1767 N N . SER A 1 219 ? 4.001 0.892 43.308 1.00 24.63 219 SER A N 1
ATOM 1768 C CA . SER A 1 219 ? 3.032 1.971 43.304 1.00 24.09 219 SER A CA 1
ATOM 1769 C C . SER A 1 219 ? 2.734 2.440 41.894 1.00 23.14 219 SER A C 1
ATOM 1770 O O . SER A 1 219 ? 3.595 2.424 41.001 1.00 22.71 219 SER A O 1
ATOM 1773 N N . CYS A 1 220 ? 1.505 2.898 41.721 1.00 23.01 220 CYS A N 1
ATOM 1774 C CA . CYS A 1 220 ? 1.108 3.601 40.515 1.00 23.17 220 CYS A CA 1
ATOM 1775 C C . CYS A 1 220 ? 1.587 5.046 40.575 1.00 22.89 220 CYS A C 1
ATOM 1776 O O . CYS A 1 220 ? 1.129 5.832 41.426 1.00 23.58 220 CYS A O 1
ATOM 1779 N N . VAL A 1 221 ? 2.518 5.390 39.683 1.00 22.32 221 VAL A N 1
ATOM 1780 C CA . VAL A 1 221 ? 3.052 6.747 39.560 1.00 22.37 221 VAL A CA 1
ATOM 1781 C C . VAL A 1 221 ? 2.048 7.695 38.887 1.00 22.43 221 VAL A C 1
ATOM 1782 O O . VAL A 1 221 ? 1.929 8.868 39.268 1.00 22.92 221 VAL A O 1
ATOM 1786 N N . ALA A 1 222 ? 1.323 7.227 37.865 1.00 22.23 222 ALA A N 1
ATOM 1787 C CA . ALA A 1 222 ? 0.448 8.110 37.100 1.00 21.95 222 ALA A CA 1
ATOM 1788 C C . ALA A 1 222 ? -0.545 7.274 36.314 1.00 21.76 222 ALA A C 1
ATOM 1789 O O . ALA A 1 222 ? -0.273 6.122 35.965 1.00 21.66 222 ALA A O 1
ATOM 1791 N N . THR A 1 223 ? -1.694 7.869 36.024 1.00 21.75 223 THR A N 1
ATOM 1792 C CA . THR A 1 223 ? -2.696 7.271 35.151 1.00 22.04 223 THR A CA 1
ATOM 1793 C C . THR A 1 223 ? -2.948 8.275 34.048 1.00 22.38 223 THR A C 1
ATOM 1794 O O . THR A 1 223 ? -3.238 9.453 34.331 1.00 22.52 223 THR A O 1
ATOM 1798 N N . LEU A 1 224 ? -2.839 7.818 32.799 1.00 22.85 224 LEU A N 1
ATOM 1799 C CA . LEU A 1 224 ? -2.962 8.679 31.639 1.00 23.92 224 LEU A CA 1
ATOM 1800 C C . LEU A 1 224 ? -4.328 8.394 31.032 1.00 24.58 224 LEU A C 1
ATOM 1801 O O . LEU A 1 224 ? -4.607 7.256 30.636 1.00 24.58 224 LEU A O 1
ATOM 1806 N N . GLU A 1 225 ? -5.187 9.414 30.993 1.00 25.59 225 GLU A N 1
ATOM 1807 C CA . GLU A 1 225 ? -6.549 9.253 30.516 1.00 26.98 225 GLU A CA 1
ATOM 1808 C C . GLU A 1 225 ? -6.759 10.121 29.286 1.00 25.77 225 GLU A C 1
ATOM 1809 O O . GLU A 1 225 ? -6.120 11.161 29.142 1.00 25.82 225 GLU A O 1
ATOM 1815 N N . GLY A 1 226 ? -7.615 9.644 28.379 1.00 24.31 226 GLY A N 1
ATOM 1816 C CA . GLY A 1 226 ? -8.012 10.421 27.218 1.00 23.44 226 GLY A CA 1
ATOM 1817 C C . GLY A 1 226 ? -8.338 9.583 25.987 1.00 22.73 226 GLY A C 1
ATOM 1818 O O . GLY A 1 226 ? -9.055 10.049 25.092 1.00 22.81 226 GLY A O 1
ATOM 1819 N N . HIS A 1 227 ? -7.824 8.356 25.902 1.00 22.34 227 HIS A N 1
ATOM 1820 C CA . HIS A 1 227 ? -8.298 7.489 24.820 1.00 21.96 227 HIS A CA 1
ATOM 1821 C C . HIS A 1 227 ? -9.773 7.139 25.045 1.00 23.03 227 HIS A C 1
ATOM 1822 O O . HIS A 1 227 ? -10.244 7.041 26.186 1.00 23.25 227 HIS A O 1
ATOM 1829 N N . MET A 1 228 ? -10.496 6.907 23.942 1.00 23.67 228 MET A N 1
ATOM 1830 C CA . MET A 1 228 ? -11.964 6.705 23.958 1.00 24.55 228 MET A CA 1
ATOM 1831 C C . MET A 1 228 ? -12.379 5.266 23.643 1.00 23.83 228 MET A C 1
ATOM 1832 O O . MET A 1 228 ? -13.555 4.991 23.607 1.00 24.17 228 MET A O 1
ATOM 1837 N N . SER A 1 229 ? -11.416 4.385 23.404 1.00 22.74 229 SER A N 1
ATOM 1838 C CA . SER A 1 229 ? -11.725 2.974 23.270 1.00 22.29 229 SER A CA 1
ATOM 1839 C C . SER A 1 229 ? -10.500 2.218 23.732 1.00 21.32 229 SER A C 1
ATOM 1840 O O . SER A 1 229 ? -9.552 2.819 24.247 1.00 21.11 229 SER A O 1
ATOM 1843 N N . ASN A 1 230 ? -10.521 0.892 23.561 1.00 20.93 230 ASN A N 1
ATOM 1844 C CA . ASN A 1 230 ? -9.467 0.029 24.110 1.00 20.55 230 ASN A CA 1
ATOM 1845 C C . ASN A 1 230 ? -8.080 0.573 23.769 1.00 19.59 230 ASN A C 1
ATOM 1846 O O . ASN A 1 230 ? -7.829 0.948 22.626 1.00 19.80 230 ASN A O 1
ATOM 1851 N N . VAL A 1 231 ? -7.185 0.635 24.758 1.00 18.86 231 VAL A N 1
ATOM 1852 C CA . VAL A 1 231 ? -5.807 1.057 24.516 1.00 17.99 231 VAL A CA 1
ATOM 1853 C C . VAL A 1 231 ? -5.013 -0.201 24.188 1.00 17.51 231 VAL A C 1
ATOM 1854 O O . VAL A 1 231 ? -4.854 -1.084 25.037 1.00 17.33 231 VAL A O 1
ATOM 1858 N N . SER A 1 232 ? -4.545 -0.306 22.932 1.00 17.34 232 SER A N 1
ATOM 1859 C CA . SER A 1 232 ? -3.872 -1.519 22.494 1.00 17.38 232 SER A CA 1
ATOM 1860 C C . SER A 1 232 ? -2.445 -1.602 23.012 1.00 17.52 232 SER A C 1
ATOM 1861 O O . SER A 1 232 ? -1.940 -2.704 23.225 1.00 17.46 232 SER A O 1
ATOM 1864 N N . PHE A 1 233 ? -1.781 -0.461 23.173 1.00 17.55 233 PHE A N 1
ATOM 1865 C CA . PHE A 1 233 ? -0.388 -0.446 23.606 1.00 17.40 233 PHE A CA 1
ATOM 1866 C C . PHE A 1 233 ? -0.050 0.924 24.167 1.00 17.75 233 PHE A C 1
ATOM 1867 O O . PHE A 1 233 ? -0.728 1.917 23.903 1.00 18.19 233 PHE A O 1
ATOM 1875 N N . ALA A 1 234 ? 1.008 0.953 24.971 1.00 17.35 234 ALA A N 1
ATOM 1876 C CA . ALA A 1 234 ? 1.615 2.201 25.429 1.00 17.48 234 ALA A CA 1
ATOM 1877 C C . ALA A 1 234 ? 3.076 1.900 25.694 1.00 17.70 234 ALA A C 1
ATOM 1878 O O . ALA A 1 234 ? 3.397 0.869 26.305 1.00 17.92 234 ALA A O 1
ATOM 1880 N N . VAL A 1 235 ? 3.963 2.755 25.194 1.00 18.09 235 VAL A N 1
ATOM 1881 C CA . VAL A 1 235 ? 5.393 2.487 25.338 1.00 18.68 235 VAL A CA 1
ATOM 1882 C C . VAL A 1 235 ? 6.170 3.745 25.675 1.00 19.35 235 VAL A C 1
ATOM 1883 O O . VAL A 1 235 ? 5.760 4.860 25.361 1.00 19.57 235 VAL A O 1
ATOM 1887 N N . PHE A 1 236 ? 7.344 3.548 26.292 1.00 20.15 236 PHE A N 1
ATOM 1888 C CA . PHE A 1 236 ? 8.312 4.622 26.443 1.00 21.36 236 PHE A CA 1
ATOM 1889 C C . PHE A 1 236 ? 9.209 4.703 25.216 1.00 22.86 236 PHE A C 1
ATOM 1890 O O . PHE A 1 236 ? 9.645 3.692 24.690 1.00 23.91 236 PHE A O 1
ATOM 1898 N N . HIS A 1 237 ? 9.495 5.872 24.784 1.00 23.69 237 HIS A N 1
ATOM 1899 C CA . HIS A 1 237 ? 10.409 5.964 23.662 1.00 24.36 237 HIS A CA 1
ATOM 1900 C C . HIS A 1 237 ? 11.856 5.800 24.132 1.00 25.14 237 HIS A C 1
ATOM 1901 O O . HIS A 1 237 ? 12.194 6.225 25.231 1.00 25.16 237 HIS A O 1
ATOM 1908 N N . PRO A 1 238 ? 12.745 5.187 23.329 1.00 26.26 238 PRO A N 1
ATOM 1909 C CA . PRO A 1 238 ? 14.110 4.891 23.833 1.00 27.22 238 PRO A CA 1
ATOM 1910 C C . PRO A 1 238 ? 15.023 6.101 24.034 1.00 28.11 238 PRO A C 1
ATOM 1911 O O . PRO A 1 238 ? 16.007 5.992 24.776 1.00 28.32 238 PRO A O 1
ATOM 1915 N N . THR A 1 239 ? 14.770 7.225 23.373 1.00 28.76 239 THR A N 1
ATOM 1916 C CA . THR A 1 239 ? 15.636 8.399 23.464 1.00 29.61 239 THR A CA 1
ATOM 1917 C C . THR A 1 239 ? 14.890 9.691 23.775 1.00 29.72 239 THR A C 1
ATOM 1918 O O . THR A 1 239 ? 15.484 10.590 24.382 1.00 30.12 239 THR A O 1
ATOM 1922 N N . LEU A 1 240 ? 13.611 9.793 23.453 1.00 29.18 240 LEU A N 1
ATOM 1923 C CA . LEU A 1 240 ? 12.805 10.987 23.659 1.00 28.58 240 LEU A CA 1
ATOM 1924 C C . LEU A 1 240 ? 11.989 10.886 24.946 1.00 27.67 240 LEU A C 1
ATOM 1925 O O . LEU A 1 240 ? 11.580 9.793 25.357 1.00 27.11 240 LEU A O 1
ATOM 1930 N N . PRO A 1 241 ? 11.734 12.018 25.626 1.00 27.42 241 PRO A N 1
ATOM 1931 C CA . PRO A 1 241 ? 10.984 11.983 26.900 1.00 26.69 241 PRO A CA 1
ATOM 1932 C C . PRO A 1 241 ? 9.477 11.990 26.658 1.00 25.42 241 PRO A C 1
ATOM 1933 O O . PRO A 1 241 ? 8.753 12.917 27.027 1.00 25.40 241 PRO A O 1
ATOM 1937 N N . ILE A 1 242 ? 9.003 10.938 25.999 1.00 24.18 242 ILE A N 1
ATOM 1938 C CA . ILE A 1 242 ? 7.602 10.810 25.638 1.00 23.17 242 ILE A CA 1
ATOM 1939 C C . ILE A 1 242 ? 7.170 9.373 25.851 1.00 21.98 242 ILE A C 1
ATOM 1940 O O . ILE A 1 242 ? 7.977 8.440 25.839 1.00 22.01 242 ILE A O 1
ATOM 1945 N N . ILE A 1 243 ? 5.867 9.213 26.011 1.00 21.11 243 ILE A N 1
ATOM 1946 C CA . ILE A 1 243 ? 5.190 7.930 25.923 1.00 20.50 243 ILE A CA 1
ATOM 1947 C C . ILE A 1 243 ? 4.321 7.972 24.672 1.00 19.97 243 ILE A C 1
ATOM 1948 O O . ILE A 1 243 ? 3.767 9.022 24.315 1.00 20.17 243 ILE A O 1
ATOM 1953 N N . ILE A 1 244 ? 4.207 6.841 23.998 1.00 19.73 244 ILE A N 1
ATOM 1954 C CA . ILE A 1 244 ? 3.412 6.734 22.773 1.00 19.36 244 ILE A CA 1
ATOM 1955 C C . ILE A 1 244 ? 2.376 5.639 22.982 1.00 19.11 244 ILE A C 1
ATOM 1956 O O . ILE A 1 244 ? 2.719 4.520 23.398 1.00 18.97 244 ILE A O 1
ATOM 1961 N N . SER A 1 245 ? 1.106 5.961 22.749 1.00 18.90 245 SER A N 1
ATOM 1962 C CA . SER A 1 245 ? 0.039 4.987 22.902 1.00 18.83 245 SER A CA 1
ATOM 1963 C C . SER A 1 245 ? -0.827 4.965 21.647 1.00 18.86 245 SER A C 1
ATOM 1964 O O . SER A 1 245 ? -0.792 5.889 20.835 1.00 19.30 245 SER A O 1
ATOM 1967 N N . GLY A 1 246 ? -1.614 3.901 21.514 1.00 18.77 246 GLY A N 1
ATOM 1968 C CA . GLY A 1 246 ? -2.519 3.749 20.369 1.00 18.53 246 GLY A CA 1
ATOM 1969 C C . GLY A 1 246 ? -3.734 2.951 20.782 1.00 18.62 246 GLY A C 1
ATOM 1970 O O . GLY A 1 246 ? -3.667 2.124 21.698 1.00 18.87 246 GLY A O 1
ATOM 1971 N N . SER A 1 247 ? -4.856 3.179 20.083 1.00 18.58 247 SER A N 1
ATOM 1972 C CA . SER A 1 247 ? -6.137 2.755 20.610 1.00 18.99 247 SER A CA 1
ATOM 1973 C C . SER A 1 247 ? -7.078 2.349 19.482 1.00 19.06 247 SER A C 1
ATOM 1974 O O . SER A 1 247 ? -6.914 2.742 18.316 1.00 19.05 247 SER A O 1
ATOM 1977 N N . GLU A 1 248 ? -8.103 1.560 19.859 1.00 19.39 248 GLU A N 1
ATOM 1978 C CA . GLU A 1 248 ? -9.173 1.265 18.909 1.00 19.94 248 GLU A CA 1
ATOM 1979 C C . GLU A 1 248 ? -10.023 2.482 18.618 1.00 20.65 248 GLU A C 1
ATOM 1980 O O . GLU A 1 248 ? -10.851 2.425 17.678 1.00 21.46 248 GLU A O 1
ATOM 1986 N N . ASP A 1 249 ? -9.764 3.604 19.310 1.00 20.43 249 ASP A N 1
ATOM 1987 C CA . ASP A 1 249 ? -10.358 4.871 18.889 1.00 20.39 249 ASP A CA 1
ATOM 1988 C C . ASP A 1 249 ? -9.722 5.458 17.625 1.00 20.88 249 ASP A C 1
ATOM 1989 O O . ASP A 1 249 ? -10.187 6.511 17.179 1.00 21.31 249 ASP A O 1
ATOM 1994 N N . GLY A 1 250 ? -8.700 4.819 17.056 1.00 20.88 250 GLY A N 1
ATOM 1995 C CA . GLY A 1 250 ? -8.080 5.246 15.820 1.00 21.05 250 GLY A CA 1
ATOM 1996 C C . GLY A 1 250 ? -6.990 6.278 15.960 1.00 21.10 250 GLY A C 1
ATOM 1997 O O . GLY A 1 250 ? -6.485 6.762 14.929 1.00 21.55 250 GLY A O 1
ATOM 1998 N N . THR A 1 251 ? -6.557 6.582 17.187 1.00 20.75 251 THR A N 1
ATOM 1999 C CA . THR A 1 251 ? -5.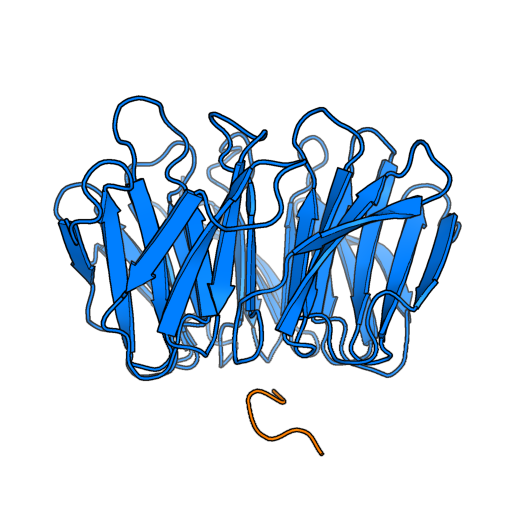556 7.614 17.373 1.00 20.78 251 THR A CA 1
ATOM 2000 C C . THR A 1 251 ? -4.277 7.024 17.926 1.00 20.89 251 THR A C 1
ATOM 2001 O O . THR A 1 251 ? -4.282 5.978 18.589 1.00 20.82 251 THR A O 1
ATOM 2005 N N . LEU A 1 252 ? -3.168 7.687 17.609 1.00 21.03 252 LEU A N 1
ATOM 2006 C CA . LEU A 1 252 ? -1.962 7.583 18.419 1.00 21.25 252 LEU A CA 1
ATOM 2007 C C . LEU A 1 252 ? -1.916 8.805 19.317 1.00 21.63 252 LEU A C 1
ATOM 2008 O O . LEU A 1 252 ? -2.366 9.886 18.932 1.00 22.08 252 LEU A O 1
ATOM 2013 N N . LYS A 1 253 ? -1.383 8.635 20.519 1.00 21.56 253 LYS A N 1
ATOM 2014 C CA . LYS A 1 253 ? -1.192 9.772 21.394 1.00 21.88 253 LYS A CA 1
ATOM 2015 C C . LYS A 1 253 ? 0.254 9.804 21.859 1.00 22.27 253 LYS A C 1
ATOM 2016 O O . LYS A 1 253 ? 0.851 8.759 22.156 1.00 22.11 253 LYS A O 1
ATOM 2022 N N . ILE A 1 254 ? 0.817 11.008 21.889 1.00 22.76 254 ILE A N 1
ATOM 2023 C CA . ILE A 1 254 ? 2.156 11.260 22.400 1.00 23.30 254 ILE A CA 1
ATOM 2024 C C . ILE A 1 254 ? 2.008 12.054 23.689 1.00 23.39 254 ILE A C 1
ATOM 2025 O O . ILE A 1 254 ? 1.388 13.126 23.693 1.00 23.75 254 ILE A O 1
ATOM 2030 N N . TRP A 1 255 ? 2.571 11.539 24.787 1.00 23.18 255 TRP A N 1
ATOM 2031 C CA . TRP A 1 255 ? 2.420 12.147 26.104 1.00 23.43 255 TRP A CA 1
ATOM 2032 C C . TRP A 1 255 ? 3.794 12.523 26.633 1.00 24.46 255 TRP A C 1
ATOM 2033 O O . TRP A 1 255 ? 4.780 11.832 26.365 1.00 24.51 255 TRP A O 1
ATOM 2044 N N . ASN A 1 256 ? 3.862 13.634 27.367 1.00 25.65 256 ASN A N 1
ATOM 2045 C CA . ASN A 1 256 ? 5.090 14.059 28.027 1.00 26.79 256 ASN A CA 1
ATOM 2046 C C . ASN A 1 256 ? 5.425 13.071 29.150 1.00 26.96 256 ASN A C 1
ATOM 2047 O O . ASN A 1 256 ? 4.590 12.791 30.025 1.00 26.84 256 ASN A O 1
ATOM 2052 N N . SER A 1 257 ? 6.637 12.528 29.125 1.00 27.49 257 SER A N 1
ATOM 2053 C CA . SER A 1 257 ? 6.979 11.463 30.061 1.00 27.99 257 SER A CA 1
ATOM 2054 C C . SER A 1 257 ? 7.374 11.970 31.432 1.00 28.68 257 SER A C 1
ATOM 2055 O O . SER A 1 257 ? 7.598 11.145 32.326 1.00 28.46 257 SER A O 1
ATOM 2058 N N . SER A 1 258 ? 7.437 13.287 31.636 1.00 29.69 258 SER A N 1
ATOM 2059 C CA . SER A 1 258 ? 7.640 13.841 32.979 1.00 30.81 258 SER A CA 1
ATOM 2060 C C . SER A 1 258 ? 6.348 14.364 33.591 1.00 30.84 258 SER A C 1
ATOM 2061 O O . SER A 1 258 ? 6.063 14.109 34.761 1.00 30.92 258 SER A O 1
ATOM 2064 N N . THR A 1 259 ? 5.565 15.108 32.823 1.00 30.94 259 THR A N 1
ATOM 2065 C CA . THR A 1 259 ? 4.326 15.667 33.324 1.00 31.23 259 THR A CA 1
ATOM 2066 C C . THR A 1 259 ? 3.138 14.748 33.109 1.00 31.17 259 THR A C 1
ATOM 2067 O O . THR A 1 259 ? 2.094 14.948 33.745 1.00 31.42 259 THR A O 1
ATOM 2071 N N . TYR A 1 260 ? 3.257 13.767 32.208 1.00 30.64 260 TYR A N 1
ATOM 2072 C CA . TYR A 1 260 ? 2.165 12.847 31.894 1.00 30.55 260 TYR A CA 1
ATOM 2073 C C . TYR A 1 260 ? 0.972 13.535 31.239 1.00 31.40 260 TYR A C 1
ATOM 2074 O O . TYR A 1 260 ? -0.133 12.986 31.216 1.00 31.53 260 TYR A O 1
ATOM 2083 N N . LYS A 1 261 ? 1.166 14.718 30.683 1.00 32.21 261 LYS A N 1
ATOM 2084 C CA . LYS A 1 261 ? 0.116 15.396 29.936 1.00 33.15 261 LYS A CA 1
ATOM 2085 C C . LYS A 1 261 ? 0.236 15.089 28.444 1.00 31.33 261 LYS A C 1
ATOM 2086 O O . LYS A 1 261 ? 1.345 14.966 27.911 1.00 30.86 261 LYS A O 1
ATOM 2092 N N . VAL A 1 262 ? -0.914 14.961 27.774 1.00 30.34 262 VAL A N 1
ATOM 2093 C CA . VAL A 1 262 ? -0.893 14.667 26.347 1.00 29.78 262 VAL A CA 1
ATOM 2094 C C . VAL A 1 262 ? -0.229 15.828 25.614 1.00 30.14 262 VAL A C 1
ATOM 2095 O O . VAL A 1 262 ? -0.446 16.997 25.952 1.00 30.27 262 VAL A O 1
ATOM 2099 N N . GLU A 1 263 ? 0.625 15.513 24.636 1.00 30.59 263 GLU A N 1
ATOM 2100 C CA . GLU A 1 263 ? 1.259 16.530 23.798 1.00 31.73 263 GLU A CA 1
ATOM 2101 C C . GLU A 1 263 ? 0.714 16.573 22.385 1.00 30.20 263 GLU A C 1
ATOM 2102 O O . GLU A 1 263 ? 0.703 17.642 21.761 1.00 30.41 263 GLU A O 1
ATOM 2108 N N . LYS A 1 264 ? 0.289 15.440 21.849 1.00 28.61 264 LYS A N 1
ATOM 2109 C CA . LYS A 1 264 ? -0.233 15.427 20.493 1.00 27.12 264 LYS A CA 1
ATOM 2110 C C . LYS A 1 264 ? -1.143 14.217 20.359 1.00 26.09 264 LYS A C 1
ATOM 2111 O O . LYS A 1 264 ? -0.832 13.145 20.890 1.00 25.90 264 LYS A O 1
ATOM 2113 N N . THR A 1 265 ? -2.256 14.393 19.639 1.00 25.27 265 THR A N 1
ATOM 2114 C CA . THR A 1 265 ? -3.123 13.293 19.231 1.00 25.27 265 THR A CA 1
ATOM 2115 C C . THR A 1 265 ? -3.104 13.241 17.714 1.00 26.35 265 THR A C 1
ATOM 2116 O O . THR A 1 265 ? -3.308 14.273 17.053 1.00 26.21 265 THR A O 1
ATOM 2120 N N . LEU A 1 266 ? -2.842 12.050 17.164 1.00 27.45 266 LEU A N 1
ATOM 2121 C CA . LEU A 1 266 ? -2.751 11.855 15.722 1.00 28.17 266 LEU A CA 1
ATOM 2122 C C . LEU A 1 266 ? -3.928 11.012 15.262 1.00 28.21 266 LEU A C 1
ATOM 2123 O O . LEU A 1 266 ? -4.082 9.874 15.712 1.00 27.37 266 LEU A O 1
ATOM 2128 N N . ASN A 1 267 ? -4.749 11.567 14.355 1.00 29.28 267 ASN A N 1
ATOM 2129 C CA . ASN A 1 267 ? -5.835 10.811 13.727 1.00 30.46 267 ASN A CA 1
ATOM 2130 C C . ASN A 1 267 ? -5.286 10.286 12.415 1.00 29.12 267 ASN A C 1
ATOM 2131 O O . ASN A 1 267 ? -5.411 10.909 11.356 1.00 28.59 267 ASN A O 1
ATOM 2136 N N . VAL A 1 268 ? -4.667 9.115 12.507 1.00 28.37 268 VAL A N 1
ATOM 2137 C CA . VAL A 1 268 ? -3.924 8.546 11.409 1.00 27.67 268 VAL A CA 1
ATOM 2138 C C . VAL A 1 268 ? -4.793 8.257 10.188 1.00 26.20 268 VAL A C 1
ATOM 2139 O O . VAL A 1 268 ? -4.282 8.306 9.064 1.00 26.31 268 VAL A O 1
ATOM 2143 N N . GLY A 1 269 ? -6.082 7.961 10.379 1.00 24.63 269 GLY A N 1
ATOM 2144 C CA . GLY A 1 269 ? -6.945 7.675 9.236 1.00 23.27 269 GLY A CA 1
ATOM 2145 C C . GLY A 1 269 ? -6.929 6.236 8.754 1.00 22.23 269 GLY A C 1
ATOM 2146 O O . GLY A 1 269 ? -7.361 5.972 7.610 1.00 22.09 269 GLY A O 1
ATOM 2147 N N . LEU A 1 270 ? -6.453 5.295 9.589 1.00 21.57 270 LEU A N 1
ATOM 2148 C CA . LEU A 1 270 ? -6.404 3.878 9.251 1.00 21.10 270 LEU A CA 1
ATOM 2149 C C . LEU A 1 270 ? -7.307 3.026 10.148 1.00 20.78 270 LEU A C 1
ATOM 2150 O O . LEU A 1 270 ? -7.128 1.796 10.206 1.00 21.00 270 LEU A O 1
ATOM 2155 N N . GLU A 1 271 ? -8.297 3.644 10.815 1.00 20.99 271 GLU A N 1
ATOM 2156 C CA . GLU A 1 271 ? -9.176 2.972 11.780 1.00 20.76 271 GLU A CA 1
ATOM 2157 C C . GLU A 1 271 ? -8.382 2.477 12.987 1.00 20.42 271 GLU A C 1
ATOM 2158 O O . GLU A 1 271 ? -7.450 3.162 13.402 1.00 20.48 271 GLU A O 1
ATOM 2160 N N . ARG A 1 272 ? -8.736 1.323 13.569 1.00 19.88 272 ARG A N 1
ATOM 2161 C CA . ARG A 1 272 ? -8.218 0.988 14.904 1.00 19.70 272 ARG A CA 1
ATOM 2162 C C . ARG A 1 272 ? -6.720 0.728 14.870 1.00 19.17 272 ARG A C 1
ATOM 2163 O O . ARG A 1 272 ? -6.203 0.071 13.958 1.00 19.39 272 ARG A O 1
ATOM 2171 N N . SER A 1 273 ? -6.028 1.153 15.940 1.00 18.78 273 SER A N 1
ATOM 2172 C CA . SER A 1 273 ? -4.585 0.954 16.071 1.00 18.45 273 SER A CA 1
ATOM 2173 C C . SER A 1 273 ? -4.358 -0.271 16.952 1.00 18.68 273 SER A C 1
ATOM 2174 O O . SER A 1 273 ? -4.992 -0.405 18.010 1.00 19.20 273 SER A O 1
ATOM 2177 N N . TRP A 1 274 ? -3.421 -1.142 16.550 1.00 18.04 274 TRP A N 1
ATOM 2178 C CA . TRP A 1 274 ? -3.192 -2.396 17.259 1.00 17.90 274 TRP A CA 1
ATOM 2179 C C . TRP A 1 274 ? -1.779 -2.559 17.801 1.00 17.83 274 TRP A C 1
ATOM 2180 O O . TRP A 1 274 ? -1.595 -3.250 18.825 1.00 17.82 274 TRP A O 1
ATOM 2191 N N . CYS A 1 275 ? -0.760 -1.977 17.162 1.00 18.09 275 CYS A N 1
ATOM 2192 C CA . CYS A 1 275 ? 0.619 -2.325 17.500 1.00 17.94 275 CYS A CA 1
ATOM 2193 C C . CYS A 1 275 ? 1.563 -1.167 17.211 1.00 17.90 275 CYS A C 1
ATOM 2194 O O . CYS A 1 275 ? 1.244 -0.242 16.452 1.00 18.05 275 CYS A O 1
ATOM 2197 N N . ILE A 1 276 ? 2.742 -1.245 17.852 1.00 17.71 276 ILE A N 1
ATOM 2198 C CA . ILE A 1 276 ? 3.725 -0.179 17.838 1.00 18.06 276 ILE A CA 1
ATOM 2199 C C . ILE A 1 276 ? 5.132 -0.759 17.800 1.00 18.20 276 ILE A C 1
ATOM 2200 O O . ILE A 1 276 ? 5.410 -1.838 18.346 1.00 18.24 276 ILE A O 1
ATOM 2205 N N . ALA A 1 277 ? 6.038 0.002 17.194 1.00 18.80 277 ALA A N 1
ATOM 2206 C CA . ALA A 1 277 ? 7.474 -0.250 17.282 1.00 19.20 277 ALA A CA 1
ATOM 2207 C C . ALA A 1 277 ? 8.206 1.078 17.244 1.00 19.66 277 ALA A C 1
ATOM 2208 O O . ALA A 1 277 ? 7.744 2.055 16.639 1.00 19.65 277 ALA A O 1
ATOM 2210 N N . THR A 1 278 ? 9.341 1.121 17.933 1.00 20.08 278 THR A N 1
ATOM 2211 C CA . THR A 1 278 ? 10.185 2.297 17.905 1.00 20.57 278 THR A CA 1
ATOM 2212 C C . THR A 1 278 ? 11.549 1.867 17.414 1.00 21.62 278 THR A C 1
ATOM 2213 O O . THR A 1 278 ? 12.009 0.755 17.706 1.00 21.11 278 THR A O 1
ATOM 2217 N N . HIS A 1 279 ? 12.170 2.713 16.628 1.00 23.59 279 HIS A N 1
ATOM 2218 C CA . HIS A 1 279 ? 13.452 2.304 16.095 1.00 25.72 279 HIS A CA 1
ATOM 2219 C C . HIS A 1 279 ? 14.415 2.162 17.267 1.00 28.38 279 HIS A C 1
ATOM 2220 O O . HIS A 1 279 ? 14.540 3.094 18.070 1.00 28.81 279 HIS A O 1
ATOM 2227 N N . PRO A 1 280 ? 15.071 1.013 17.428 1.00 29.07 280 PRO A N 1
ATOM 2228 C CA . PRO A 1 280 ? 15.734 0.738 18.722 1.00 27.68 280 PRO A CA 1
ATOM 2229 C C . PRO A 1 280 ? 16.865 1.706 19.067 1.00 30.30 280 PRO A C 1
ATOM 2230 O O . PRO A 1 280 ? 17.212 1.829 20.253 1.00 31.41 280 PRO A O 1
ATOM 2234 N N . THR A 1 281 ? 17.430 2.425 18.091 1.00 30.45 281 THR A N 1
ATOM 2235 C CA . THR A 1 281 ? 18.478 3.409 18.358 1.00 30.34 281 THR A CA 1
ATOM 2236 C C . THR A 1 281 ? 18.004 4.848 18.196 1.00 31.27 281 THR A C 1
ATOM 2237 O O . THR A 1 281 ? 18.833 5.771 18.219 1.00 35.59 281 THR A O 1
ATOM 2241 N N . GLY A 1 282 ? 16.698 5.066 18.042 1.00 27.40 282 GLY A N 1
ATOM 2242 C CA . GLY A 1 282 ? 16.189 6.396 17.769 1.00 30.72 282 GLY A CA 1
ATOM 2243 C C . GLY A 1 282 ? 16.549 6.970 16.410 1.00 29.88 282 GLY A C 1
ATOM 2244 O O . GLY A 1 282 ? 16.534 8.194 16.250 1.00 30.55 282 GLY A O 1
ATOM 2245 N N . ARG A 1 283 ? 16.881 6.134 15.427 1.00 32.31 283 ARG A N 1
ATOM 2246 C CA . ARG A 1 283 ? 17.282 6.658 14.122 1.00 28.21 283 ARG A CA 1
ATOM 2247 C C . ARG A 1 283 ? 16.150 7.480 13.529 1.00 34.10 283 ARG A C 1
ATOM 2248 O O . ARG A 1 283 ? 15.017 6.986 13.399 1.00 30.68 283 ARG A O 1
ATOM 2250 N N . LYS A 1 284 ? 16.452 8.755 13.211 1.00 31.14 284 LYS A N 1
ATOM 2251 C CA . LYS A 1 284 ? 15.468 9.692 12.664 1.00 28.62 284 LYS A CA 1
ATOM 2252 C C . LYS A 1 284 ? 14.208 9.737 13.523 1.00 30.66 284 LYS A C 1
ATOM 2253 O O . LYS A 1 284 ? 13.124 10.109 13.038 1.00 30.76 284 LYS A O 1
ATOM 2255 N N . ASN A 1 285 ? 14.335 9.328 14.790 1.00 30.14 285 ASN A N 1
ATOM 2256 C CA . ASN A 1 285 ? 13.197 9.221 15.697 1.00 30.16 285 ASN A CA 1
ATOM 2257 C C . ASN A 1 285 ? 12.023 8.486 15.046 1.00 28.77 285 ASN A C 1
ATOM 2258 O O . ASN A 1 285 ? 10.858 8.877 15.180 1.00 29.19 285 ASN A O 1
ATOM 2263 N N . TYR A 1 286 ? 12.331 7.406 14.337 1.00 26.95 286 TYR A N 1
ATOM 2264 C CA . TYR A 1 286 ? 11.291 6.643 13.662 1.00 25.56 286 TYR A CA 1
ATOM 2265 C C . TYR A 1 286 ? 10.441 5.857 14.652 1.00 23.59 286 TYR A C 1
ATOM 2266 O O . TYR A 1 286 ? 10.951 5.247 15.602 1.00 23.17 286 TYR A O 1
ATOM 2275 N N . ILE A 1 287 ? 9.127 5.874 14.417 1.00 22.18 287 ILE A N 1
ATOM 2276 C CA . ILE A 1 287 ? 8.196 4.966 15.073 1.00 20.97 287 ILE A CA 1
ATOM 2277 C C . ILE A 1 287 ? 7.299 4.426 13.975 1.00 19.86 287 ILE A C 1
ATOM 2278 O O . ILE A 1 287 ? 7.164 5.022 12.901 1.00 20.06 287 ILE A O 1
ATOM 2283 N N . ALA A 1 288 ? 6.664 3.291 14.260 1.00 19.45 288 ALA A N 1
ATOM 2284 C CA . ALA A 1 288 ? 5.720 2.716 13.304 1.00 18.74 288 ALA A CA 1
ATOM 2285 C C . ALA A 1 288 ? 4.557 2.102 14.055 1.00 18.20 288 ALA A C 1
ATOM 2286 O O . ALA A 1 288 ? 4.746 1.486 15.116 1.00 17.85 288 ALA A O 1
ATOM 2288 N N . SER A 1 289 ? 3.367 2.199 13.469 1.00 17.74 289 SER A N 1
ATOM 2289 C CA . SER A 1 289 ? 2.212 1.606 14.111 1.00 17.78 289 SER A CA 1
ATOM 2290 C C . SER A 1 289 ? 1.341 0.918 13.064 1.00 17.68 289 SER A C 1
ATOM 2291 O O . SER A 1 289 ? 1.273 1.358 11.906 1.00 18.25 289 SER A O 1
ATOM 2294 N N . GLY A 1 290 ? 0.735 -0.202 13.466 1.00 17.60 290 GLY A N 1
ATOM 2295 C CA . GLY A 1 290 ? -0.130 -0.999 12.595 1.00 17.49 290 GLY A CA 1
ATOM 2296 C C . GLY A 1 290 ? -1.589 -0.859 13.001 1.00 17.58 290 GLY A C 1
ATOM 2297 O O . GLY A 1 290 ? -1.891 -0.751 14.203 1.00 18.24 290 GLY A O 1
ATOM 2298 N N . PHE A 1 291 ? -2.473 -0.865 11.993 1.00 17.60 291 PHE A N 1
ATOM 2299 C CA . PHE A 1 291 ? -3.882 -0.526 12.169 1.00 17.68 291 PHE A CA 1
ATOM 2300 C C . PHE A 1 291 ? -4.745 -1.464 11.322 1.00 17.81 291 PHE A C 1
ATOM 2301 O O . PHE A 1 291 ? -4.247 -2.230 10.498 1.00 18.09 291 PHE A O 1
ATOM 2309 N N . ASP A 1 292 ? -6.065 -1.364 11.525 1.00 17.95 292 ASP A N 1
ATOM 2310 C CA . ASP A 1 292 ? -7.054 -2.058 10.699 1.00 18.01 292 ASP A CA 1
ATOM 2311 C C . ASP A 1 292 ? -6.740 -1.990 9.212 1.00 18.01 292 ASP A C 1
ATOM 2312 O O . ASP A 1 292 ? -6.868 -3.002 8.524 1.00 17.82 292 ASP A O 1
ATOM 2317 N N . ASN A 1 293 ? -6.320 -0.827 8.717 1.00 18.13 293 ASN A N 1
ATOM 2318 C CA . ASN A 1 293 ? -6.275 -0.621 7.265 1.00 18.36 293 ASN A CA 1
ATOM 2319 C C . ASN A 1 293 ? -4.861 -0.438 6.711 1.00 18.08 293 ASN A C 1
ATOM 2320 O O . ASN A 1 293 ? -4.704 -0.051 5.537 1.00 18.06 293 ASN A O 1
ATOM 2325 N N . GLY A 1 294 ? -3.832 -0.667 7.519 1.00 18.02 294 GLY A N 1
ATOM 2326 C CA . GLY A 1 294 ? -2.464 -0.622 7.042 1.00 17.87 294 GLY A CA 1
ATOM 2327 C C . GLY A 1 294 ? -1.544 -0.151 8.158 1.00 18.06 294 GLY A C 1
ATOM 2328 O O . GLY A 1 294 ? -1.839 -0.320 9.340 1.00 18.01 294 GLY A O 1
ATOM 2329 N N . PHE A 1 295 ? -0.399 0.405 7.761 1.00 18.29 295 PHE A N 1
ATOM 2330 C CA . PHE A 1 295 ? 0.581 0.870 8.741 1.00 18.87 295 PHE A CA 1
ATOM 2331 C C . PHE A 1 295 ? 1.077 2.260 8.369 1.00 19.31 295 PHE A C 1
ATOM 2332 O O . PHE A 1 295 ? 0.881 2.741 7.236 1.00 19.44 295 PHE A O 1
ATOM 2340 N N . THR A 1 296 ? 1.759 2.891 9.324 1.00 19.85 296 THR A N 1
ATOM 2341 C CA . THR A 1 296 ? 2.438 4.144 9.066 1.00 20.38 296 THR A CA 1
ATOM 2342 C C . THR A 1 296 ? 3.779 4.147 9.781 1.00 20.23 296 THR A C 1
ATOM 2343 O O . THR A 1 296 ? 3.889 3.668 10.921 1.00 20.06 296 THR A O 1
ATOM 2347 N N . VAL A 1 297 ? 4.788 4.676 9.098 1.00 20.49 297 VAL A N 1
ATOM 2348 C CA . VAL A 1 297 ? 6.119 4.920 9.642 1.00 20.83 297 VAL A CA 1
ATOM 2349 C C . VAL A 1 297 ? 6.282 6.427 9.750 1.00 21.60 297 VAL A C 1
ATOM 2350 O O . VAL A 1 297 ? 6.183 7.144 8.752 1.00 21.83 297 VAL A O 1
ATOM 2354 N N . LEU A 1 298 ? 6.535 6.916 10.958 1.00 21.78 298 LEU A N 1
ATOM 2355 C CA . LEU A 1 298 ? 6.629 8.348 11.212 1.00 22.72 298 LEU A CA 1
ATOM 2356 C C . LEU A 1 298 ? 8.022 8.680 11.724 1.00 23.97 298 LEU A C 1
ATOM 2357 O O . LEU A 1 298 ? 8.595 7.925 12.517 1.00 23.75 298 LEU A O 1
ATOM 2362 N N . SER A 1 299 ? 8.550 9.820 11.281 1.00 25.60 299 SER A N 1
ATOM 2363 C CA . SER A 1 299 ? 9.735 10.428 11.882 1.00 27.71 299 SER A CA 1
ATOM 2364 C C . SER A 1 299 ? 9.265 11.510 12.851 1.00 29.57 299 SER A C 1
ATOM 2365 O O . SER A 1 299 ? 8.547 12.428 12.455 1.00 29.17 299 SER A O 1
ATOM 2368 N N . LEU A 1 300 ? 9.633 11.385 14.134 1.00 32.28 300 LEU A N 1
ATOM 2369 C CA . LEU A 1 300 ? 9.231 12.413 15.090 1.00 35.46 300 LEU A CA 1
ATOM 2370 C C . LEU A 1 300 ? 10.116 13.658 15.028 1.00 38.55 300 LEU A C 1
ATOM 2371 O O . LEU A 1 300 ? 9.693 14.713 15.518 1.00 39.24 300 LEU A O 1
ATOM 2376 N N . GLY A 1 301 ? 11.320 13.534 14.460 1.00 40.67 301 GLY A N 1
ATOM 2377 C CA . GLY A 1 301 ? 12.371 14.539 14.400 1.00 42.32 301 GLY A CA 1
ATOM 2378 C C . GLY A 1 301 ? 13.659 13.783 14.133 1.00 43.53 301 GLY A C 1
ATOM 2379 O O . GLY A 1 301 ? 14.581 14.279 13.494 1.00 44.34 301 GLY A O 1
ATOM 2380 N N . ILE B 2 4 ? -14.036 -22.212 21.181 1.00 41.31 14 ILE B N 1
ATOM 2381 C CA . ILE B 2 4 ? -14.770 -20.943 21.180 1.00 40.95 14 ILE B CA 1
ATOM 2382 C C . ILE B 2 4 ? -13.879 -19.812 21.694 1.00 39.94 14 ILE B C 1
ATOM 2383 O O . ILE B 2 4 ? -13.258 -19.937 22.759 1.00 40.21 14 ILE B O 1
ATOM 2385 N N . LYS B 2 5 ? -13.793 -18.717 20.933 1.00 38.50 15 LYS B N 1
ATOM 2386 C CA . LYS B 2 5 ? -12.985 -17.563 21.329 1.00 36.89 15 LYS B CA 1
ATOM 2387 C C . LYS B 2 5 ? -13.878 -16.579 22.078 1.00 36.68 15 LYS B C 1
ATOM 2388 O O . LYS B 2 5 ? -14.719 -15.899 21.475 1.00 36.72 15 LYS B O 1
ATOM 2394 N N . THR B 2 6 ? -13.678 -16.484 23.392 1.00 36.36 16 THR B N 1
ATOM 2395 C CA . THR B 2 6 ? -14.581 -15.718 24.245 1.00 36.07 16 THR B CA 1
ATOM 2396 C C . THR B 2 6 ? -14.487 -14.204 24.051 1.00 35.55 16 THR B C 1
ATOM 2397 O O . THR B 2 6 ? -15.459 -13.500 24.349 1.00 35.60 16 THR B O 1
ATOM 2401 N N . SER B 2 7 ? -13.360 -13.677 23.588 1.00 34.92 17 SER B N 1
ATOM 2402 C CA . SER B 2 7 ? -13.221 -12.234 23.405 1.00 33.88 17 SER B CA 1
ATOM 2403 C C . SER B 2 7 ? -11.908 -11.989 22.669 1.00 32.42 17 SER B C 1
ATOM 2404 O O . SER B 2 7 ? -11.129 -12.915 22.433 1.00 31.73 17 SER B O 1
ATOM 2407 N N . HIS B 2 8 ? -11.663 -10.727 22.330 1.00 30.78 18 HIS B N 1
ATOM 2408 C CA . HIS B 2 8 ? -10.409 -10.323 21.712 1.00 29.38 18 HIS B CA 1
ATOM 2409 C C . HIS B 2 8 ? -10.091 -11.139 20.468 1.00 29.16 18 HIS B C 1
ATOM 2410 O O . HIS B 2 8 ? -8.949 -11.521 20.232 1.00 28.03 18 HIS B O 1
ATOM 2417 N N . ASP B 2 9 ? -11.125 -11.422 19.668 1.00 30.40 19 ASP B N 1
ATOM 2418 C CA . ASP B 2 9 ? -10.923 -12.122 18.403 1.00 31.01 19 ASP B CA 1
ATOM 2419 C C . ASP B 2 9 ? -10.313 -11.203 17.351 1.00 36.16 19 ASP B C 1
ATOM 2420 O O . ASP B 2 9 ? -9.597 -11.674 16.463 1.00 41.09 19 ASP B O 1
ATOM 2425 N N . ASP B 2 10 ? -10.591 -9.907 17.428 1.00 34.32 20 ASP B N 1
ATOM 2426 C CA . ASP B 2 10 ? -10.140 -8.971 16.404 1.00 32.98 20 ASP B CA 1
ATOM 2427 C C . ASP B 2 10 ? -8.639 -8.760 16.479 1.00 31.26 20 ASP B C 1
ATOM 2428 O O . ASP B 2 10 ? -8.042 -8.201 15.558 1.00 30.65 20 ASP B O 1
#

InterPro domains:
  IPR001680 WD40 repeat [PF00400] (7-41)
  IPR001680 WD40 repeat [PF00400] (88-125)
  IPR001680 WD40 repeat [PF00400] (132-169)
  IPR001680 WD40 repeat [PF00400] (181-214)
  IPR001680 WD40 repeat [PF00400] (219-256)
  IPR001680 WD40 repeat [PS50082] (9-50)
  IPR001680 WD40 repeat [PS50082] (93-134)
  IPR001680 WD40 repeat [PS50082] (136-178)
  IPR001680 WD40 repeat [PS50082] (196-223)
  IPR001680 WD40 repeat [PS50082] (224-265)
  IPR001680 WD40 repeat [SM00320] (2-41)
  IPR001680 WD40 repeat [SM00320] (44-83)
  IPR001680 WD40 repeat [SM00320] (86-125)
  IPR001680 WD40 repeat [SM00320] (129-169)
  IPR001680 WD40 repeat [SM00320] (172-214)
  IPR001680 WD40 repeat [SM00320] (217-256)
  IPR001680 WD40 repeat [SM00320] (259-299)
  IPR006692 COPA/B, second beta-propeller domain [PF04053] (326-589)
  IPR015943 WD40/YVTN repeat-like-containing domain superfamily [G3DSA:2.130.10.10] (8-301)
  IPR016453 Coatomer beta' subunit (COPB2) [PIRSF005567] (1-886)

Solvent-accessible surface area: 11779 Å² total; per-residue (Å²): 142,76,82,55,128,84,37,11,56,53,160,25,88,47,0,23,6,8,25,7,6,48,114,72,32,27,0,0,0,0,2,63,39,0,79,0,14,1,37,26,4,111,87,91,93,44,55,71,46,34,113,18,20,97,40,17,0,12,5,2,62,14,2,28,118,84,58,24,1,0,0,0,0,12,40,68,72,0,24,0,14,26,9,88,94,26,99,105,49,35,38,32,100,7,1,90,34,35,0,22,14,1,9,32,4,67,105,107,30,46,0,0,0,0,0,4,30,75,15,0,28,9,14,19,21,124,78,143,22,32,85,77,32,42,1,122,40,9,141,63,16,0,28,4,7,18,18,8,64,70,62,31,57,16,0,0,0,0,0,13,21,101,23,0,25,8,0,17,38,66,103,81,93,36,76,39,58,4,101,5,41,0,107,142,0,0,12,51,1,30,11,34,38,80,120,98,90,27,28,1,0,0,0,0,9,38,70,16,1,33,0,11,28,41,126,93,79,61,56,62,18,56,3,128,32,4,149,37,35,0,13,0,1,10,12,3,27,80,53,92,10,0,0,0,0,0,39,44,13,15,0,24,0,7,43,22,89,77,32,136,75,80,23,58,39,122,41,55,5,50,57,0,32,11,11,11,30,11,69,97,12,42,52,25,24,1,0,0,0,0,20,63,0,0,5,0,12,16,2,58,149,50,113,42,51,64,65

Nearest PDB structures (foldseek):
  4j79-assembly1_A  TM=1.002E+00  e=7.647E-60  Saccharomyces cerevisiae
  8enx-assembly2_B  TM=1.002E+00  e=1.051E-59  Saccharomyces cerevisiae
  8enw-assembly2_B  TM=1.001E+00  e=5.735E-59  Saccharomyces cerevisiae
  8szx-assembly2_B  TM=9.947E-01  e=5.481E-57  Saccharomyces cerevisiae
  2ynp-assembly1_A  TM=9.986E-01  e=4.110E-56  Saccharomyces cerevisiae

Secondary structure (DSSP, 8-state):
----EEEEEEE-S-EEEEEE-SSSSEEEEEETTSEEEEEETTTTEEEEEEE--SS-EEEEEEEGGGTEEEEEETTSEEEEEETTT--EEEEEE--SS-EEEEEE-SSSSEEEEEETTS-EEEEEGGGTTEEEEEE----S-EEEEEE-TT-TTEEEEEETTSEEEEEETT-SS-SEEEE---TT---EEEE--STT--EEEEE-TTS-EEEEETTT--EEEEE---SS-EEEEEE-SSSSEEEEEETTSEEEEEETTT--EEEEEE-SSSSEEEEEE-TT-GGGEEEEEETTEEEEEE--/---S---

Sequence (307 aa):
KLDIKKTFSNRSDRVKGIDFHPTEPWVLTTLYSGRVEIWNYETQVEVRSIQVTETPVRAGKFIARKNWIIVGSDDFRIRVFNYNTGEKVVDFEAHPDYIRSIAVHPTKPYVLSGSDDLTVKLWNWENNWALEQTFEGHEHFVMCVAFNPKDPSTFASGCLDRTVKVWSLGQSTPNFTLTTGQERGVNYVDYYPLPDKPYMITASDDLTIKIWDYQTKSCVATLEGHMSNVSFAVFHPTLPIIISGSEDGTLKIWNSSTYKVEKTLNVGLERSWCIATHPTGRKNYIASGFDNGFTVLSLGIKTSHDD

GO terms:
  GO:0043130 ubiquitin binding (F, IDA)
  GO:0030126 COPI vesicle coat (C, IDA)
  GO:0032511 late endosome to vacuole transport via multivesicular body sorting pathway (P, IMP)
  GO:0006888 endoplasmic reticulum to Golgi vesicle-mediated transport (P, IMP)
  GO:0006890 retrograde vesicle-mediated transport, Golgi to endoplasmic reticulum (P, IMP)
  GO:0008298 intracellular mRNA localization (P, IMP)
  GO:0032511 late endosome to vacuole transport via multivesicular body sorting pathway (P, IPI)
  GO:0005515 protein binding (F, IPI)

Radius of gyration: 17.61 Å; Cα contacts (8 Å, |Δi|>4): 927; chains: 2; bounding box: 36×46×47 Å

B-factor: mean 24.5, std 7.86, range [11.36, 63.1]